Protein AF-A0A6N9DFE7-F1 (afdb_monomer)

Solvent-accessible surface area (backbone atoms only — not comparable to full-atom values): 11773 Å² total; per-residue (Å²): 137,87,77,80,90,60,92,77,81,63,93,81,86,87,88,77,94,73,78,95,75,94,80,83,91,79,89,78,73,94,58,103,68,94,74,94,81,86,89,85,86,81,88,80,77,71,75,51,62,63,55,54,48,50,55,50,50,52,53,49,53,47,53,49,51,50,53,53,42,64,74,66,73,55,61,65,69,62,53,50,52,51,50,51,49,51,50,52,52,55,50,49,52,58,51,54,26,44,98,87,45,92,66,39,68,54,60,51,74,75,76,48,42,63,61,53,49,50,51,50,53,50,49,53,50,50,66,60,44,50,61,54,50,49,53,41,55,52,34,49,70,43,91,51,64,70,56,17,50,53,33,46,51,53,55,52,49,62,71,68,49,59,66,68,57,55,53,50,51,45,69,63,46,52,66,71,75,45,70,94,79,72,81,81,127

Secondary structure (DSSP, 8-state):
----SS-SSS---------SS--------SSS---------------THHHHHHHHHHHHHHHHHHHHHHHTTS-HHHHHHHHHHHHHHHHHHHHH--TTSTT-----TTTTHHHHHHHHHHHHHHHHHHHHHHHHHHHHT-S-HHHHHHHHHHHHHHHHS-HHHHHHHHHHHHHHHS-TT----

pLDDT: mean 79.44, std 12.02, range [46.5, 97.56]

Structure (mmCIF, N/CA/C/O backbone):
data_AF-A0A6N9DFE7-F1
#
_entry.id   AF-A0A6N9DFE7-F1
#
loop_
_atom_site.group_PDB
_atom_site.id
_atom_site.type_symbol
_atom_site.label_atom_id
_atom_site.label_alt_id
_atom_site.label_comp_id
_atom_site.label_asym_id
_atom_site.label_entity_id
_atom_site.label_seq_id
_atom_site.pdbx_PDB_ins_code
_atom_site.Cartn_x
_atom_site.Cartn_y
_atom_site.Cartn_z
_atom_site.occupancy
_atom_site.B_iso_or_equiv
_atom_site.auth_seq_id
_atom_site.auth_comp_id
_atom_site.auth_asym_id
_atom_site.auth_atom_id
_atom_site.pdbx_PDB_model_num
ATOM 1 N N . MET A 1 1 ? 20.144 7.188 -36.155 1.00 58.19 1 MET A N 1
ATOM 2 C CA . MET A 1 1 ? 19.230 7.079 -37.310 1.00 58.19 1 MET A CA 1
ATOM 3 C C . MET A 1 1 ? 19.692 5.882 -38.116 1.00 58.19 1 MET A C 1
ATOM 5 O O . MET A 1 1 ? 20.771 5.953 -38.689 1.00 58.19 1 MET A O 1
ATOM 9 N N . GLN A 1 2 ? 18.969 4.765 -38.050 1.00 67.94 2 GLN A N 1
ATOM 10 C CA . GLN A 1 2 ? 19.187 3.647 -38.971 1.00 67.94 2 GLN A CA 1
ATOM 11 C C . GLN A 1 2 ? 18.226 3.826 -40.146 1.00 67.94 2 GLN A C 1
ATOM 13 O O . GLN A 1 2 ? 17.090 4.250 -39.945 1.00 67.94 2 GLN A O 1
ATOM 18 N N . SER A 1 3 ? 18.719 3.590 -41.358 1.00 67.06 3 SER A N 1
ATOM 19 C CA . SER A 1 3 ? 17.930 3.655 -42.585 1.00 67.06 3 SER A CA 1
ATOM 20 C C . SER A 1 3 ? 17.682 2.236 -43.059 1.00 67.06 3 SER A C 1
ATOM 22 O O . SER A 1 3 ? 18.587 1.409 -42.977 1.00 67.06 3 SER A O 1
ATOM 24 N N . SER A 1 4 ? 16.474 1.971 -43.548 1.00 69.19 4 SER A N 1
ATOM 25 C CA . SER A 1 4 ? 16.225 0.766 -44.331 1.00 69.19 4 SER A CA 1
ATOM 26 C C . SER A 1 4 ? 16.879 0.940 -45.701 1.00 69.19 4 SER A C 1
ATOM 28 O O . SER A 1 4 ? 16.743 2.003 -46.316 1.00 69.19 4 SER A O 1
ATOM 30 N N . ASP A 1 5 ? 17.595 -0.084 -46.158 1.00 66.44 5 ASP A N 1
ATOM 31 C CA . ASP A 1 5 ? 18.179 -0.125 -47.505 1.00 66.44 5 ASP A CA 1
ATOM 32 C C . ASP A 1 5 ? 17.186 -0.689 -48.538 1.00 66.44 5 ASP A C 1
ATOM 34 O O . ASP A 1 5 ? 17.397 -0.561 -49.746 1.00 66.44 5 ASP A O 1
ATOM 38 N N . ASN A 1 6 ? 16.065 -1.257 -48.080 1.00 65.75 6 ASN A N 1
ATOM 39 C CA . ASN A 1 6 ? 14.990 -1.727 -48.940 1.00 65.75 6 ASN A CA 1
ATOM 40 C C . ASN A 1 6 ? 13.902 -0.662 -49.067 1.00 65.75 6 ASN A C 1
ATOM 42 O O . ASN A 1 6 ? 13.335 -0.191 -48.087 1.00 65.75 6 ASN A O 1
ATOM 46 N N . SER A 1 7 ? 13.570 -0.293 -50.305 1.00 65.81 7 SER A N 1
ATOM 47 C CA . SER A 1 7 ? 12.591 0.751 -50.646 1.00 65.81 7 SER A CA 1
ATOM 48 C C . SER A 1 7 ? 11.126 0.344 -50.375 1.00 65.81 7 SER A C 1
ATOM 50 O O . SER A 1 7 ? 10.248 0.604 -51.194 1.00 65.81 7 SER A O 1
ATOM 52 N N . GLY A 1 8 ? 10.852 -0.333 -49.254 1.00 65.00 8 GLY A N 1
ATOM 53 C CA . GLY A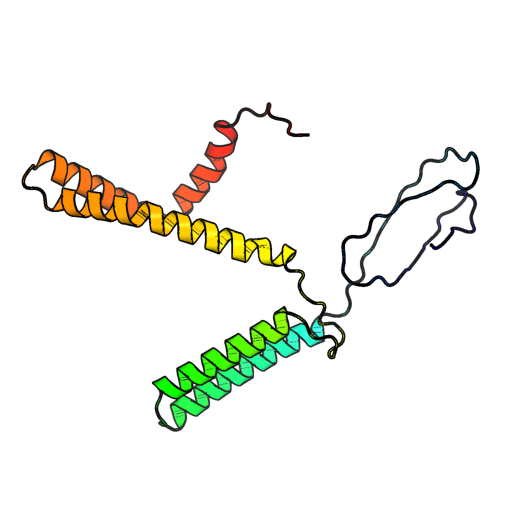 1 8 ? 9.518 -0.780 -48.842 1.00 65.00 8 GLY A CA 1
ATOM 54 C C . GLY A 1 8 ? 8.965 -1.963 -49.643 1.00 65.00 8 GLY A C 1
ATOM 55 O O . GLY A 1 8 ? 7.750 -2.117 -49.726 1.00 65.00 8 GLY A O 1
ATOM 56 N N . THR A 1 9 ? 9.832 -2.766 -50.270 1.00 67.75 9 THR A N 1
ATOM 57 C CA . THR A 1 9 ? 9.455 -3.907 -51.129 1.00 67.75 9 THR A CA 1
ATOM 58 C C . THR A 1 9 ? 9.595 -5.277 -50.460 1.00 67.75 9 THR A C 1
ATOM 60 O O . THR A 1 9 ? 9.100 -6.263 -51.005 1.00 67.75 9 THR A O 1
ATOM 63 N N . SER A 1 10 ? 10.235 -5.363 -49.292 1.00 73.56 10 SER A N 1
ATOM 64 C CA . SER A 1 10 ? 10.277 -6.570 -48.460 1.00 73.56 10 SER A CA 1
ATOM 65 C C . SER A 1 10 ? 10.368 -6.210 -46.980 1.00 73.56 10 SER A C 1
ATOM 67 O O . SER A 1 10 ? 10.695 -5.072 -46.640 1.00 73.56 10 SER A O 1
ATOM 69 N N . ASP A 1 11 ? 10.151 -7.206 -46.123 1.00 77.00 11 ASP A N 1
ATOM 70 C CA . ASP A 1 11 ? 10.372 -7.089 -44.683 1.00 77.00 11 ASP A CA 1
ATOM 71 C C . ASP A 1 11 ? 11.841 -6.742 -44.393 1.00 77.00 11 ASP A C 1
ATOM 73 O O . ASP A 1 11 ? 12.751 -7.282 -45.030 1.00 77.00 11 ASP A O 1
ATOM 77 N N . ASP A 1 12 ? 12.055 -5.838 -43.439 1.00 74.38 12 ASP A N 1
ATOM 78 C CA . ASP A 1 12 ? 13.368 -5.409 -42.958 1.00 74.38 12 ASP A CA 1
ATOM 79 C C . ASP A 1 12 ? 13.348 -5.348 -41.424 1.00 74.38 12 ASP A C 1
ATOM 81 O O . ASP A 1 12 ? 12.316 -5.056 -40.813 1.00 74.38 12 ASP A O 1
ATOM 85 N N . SER A 1 13 ? 14.479 -5.649 -40.790 1.00 76.88 13 SER A N 1
ATOM 86 C CA . SER A 1 13 ? 14.601 -5.720 -39.334 1.00 76.88 13 SER A CA 1
ATOM 87 C C . SER A 1 13 ? 15.755 -4.855 -38.850 1.00 76.88 13 SER A C 1
ATOM 89 O O . SER A 1 13 ? 16.918 -5.122 -39.153 1.00 76.88 13 SER A O 1
ATOM 91 N N . ILE A 1 14 ? 15.429 -3.847 -38.045 1.00 75.50 14 ILE A N 1
ATOM 92 C CA . ILE A 1 14 ? 16.395 -2.927 -37.449 1.00 75.50 14 ILE A CA 1
ATOM 93 C C . ILE A 1 14 ? 16.514 -3.254 -35.957 1.00 75.50 14 ILE A C 1
ATOM 95 O O . ILE A 1 14 ? 15.567 -3.055 -35.198 1.00 75.50 14 ILE A O 1
ATOM 99 N N . THR A 1 15 ? 17.682 -3.740 -35.533 1.00 79.19 15 THR A N 1
ATOM 100 C CA . THR A 1 15 ? 17.975 -4.043 -34.124 1.00 79.19 15 THR A CA 1
ATOM 101 C C . THR A 1 15 ? 18.916 -2.986 -33.561 1.00 79.19 15 THR A C 1
ATOM 103 O O . THR A 1 15 ? 20.077 -2.905 -33.965 1.00 79.19 15 THR A O 1
ATOM 106 N N . THR A 1 16 ? 18.432 -2.189 -32.608 1.00 73.62 16 THR A N 1
ATOM 107 C CA . THR A 1 16 ? 19.235 -1.184 -31.898 1.00 73.62 16 THR A CA 1
ATOM 108 C C . THR A 1 16 ? 19.191 -1.451 -30.397 1.00 73.62 16 THR A C 1
ATOM 110 O O . THR A 1 16 ? 18.116 -1.647 -29.835 1.00 73.62 16 THR A O 1
ATOM 113 N N . THR A 1 17 ? 20.347 -1.420 -29.733 1.00 76.50 17 THR A N 1
ATOM 114 C CA . THR A 1 17 ? 20.412 -1.351 -28.267 1.00 76.50 17 THR A CA 1
ATOM 115 C C . THR A 1 17 ? 20.204 0.096 -27.848 1.00 76.50 17 THR A C 1
ATOM 117 O O . THR A 1 17 ? 20.963 0.976 -28.255 1.00 76.50 17 THR A O 1
ATOM 120 N N . ILE A 1 18 ? 19.156 0.334 -27.071 1.00 74.62 18 ILE A N 1
ATOM 121 C CA . ILE A 1 18 ? 18.807 1.642 -26.521 1.00 74.62 18 ILE A CA 1
ATOM 122 C C . ILE A 1 18 ? 18.914 1.579 -25.001 1.00 74.62 18 ILE A C 1
ATOM 124 O O . ILE A 1 18 ? 18.603 0.550 -24.404 1.00 74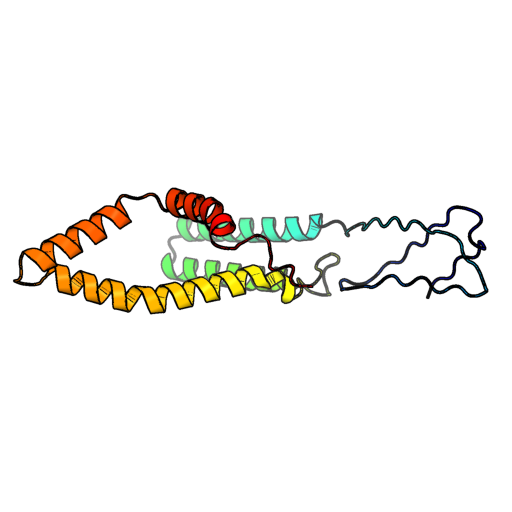.62 18 ILE A O 1
ATOM 128 N N . ASP A 1 19 ? 19.374 2.672 -24.398 1.00 70.81 19 ASP A N 1
ATOM 129 C CA . ASP A 1 19 ? 19.329 2.852 -22.947 1.00 70.81 19 ASP A CA 1
ATOM 130 C C . ASP A 1 19 ? 17.863 2.906 -22.465 1.00 70.81 19 ASP A C 1
ATOM 132 O O . ASP A 1 19 ? 16.963 3.164 -23.269 1.00 70.81 19 ASP A O 1
ATOM 136 N N . PRO A 1 20 ? 17.570 2.666 -21.177 1.00 66.81 20 PRO A N 1
ATOM 137 C CA . PRO A 1 20 ? 16.212 2.777 -20.650 1.00 66.81 20 PRO A CA 1
ATOM 138 C C . PRO A 1 20 ? 15.652 4.202 -20.805 1.00 66.81 20 PRO A C 1
ATOM 140 O O . PRO A 1 20 ? 16.290 5.192 -20.440 1.00 66.81 20 PRO A O 1
ATOM 143 N N . GLY A 1 21 ? 14.427 4.313 -21.327 1.00 65.50 21 GLY A N 1
ATOM 144 C CA . GLY A 1 21 ? 13.765 5.600 -21.545 1.00 65.50 21 GLY A CA 1
ATOM 145 C C . GLY A 1 21 ? 12.534 5.521 -22.446 1.00 65.50 21 GLY A C 1
ATOM 146 O O . GLY A 1 21 ? 12.167 4.461 -22.951 1.00 65.50 21 GLY A O 1
ATOM 147 N N . THR A 1 22 ? 11.883 6.666 -22.657 1.00 76.69 22 THR A N 1
ATOM 148 C CA . THR A 1 22 ? 10.749 6.782 -23.585 1.00 76.69 22 THR A CA 1
ATOM 149 C C . THR A 1 22 ? 11.263 7.112 -24.979 1.00 76.69 22 THR A C 1
ATOM 151 O O . THR A 1 22 ? 11.747 8.220 -25.219 1.00 76.69 22 THR A O 1
ATOM 154 N N . TYR A 1 23 ? 11.122 6.170 -25.910 1.00 78.12 23 TYR A N 1
ATOM 155 C CA . TYR A 1 23 ? 11.536 6.339 -27.300 1.00 78.12 23 TYR A CA 1
ATOM 156 C C . TYR A 1 23 ? 10.321 6.362 -28.220 1.00 78.12 23 TYR A C 1
ATOM 158 O O . TYR A 1 23 ? 9.410 5.548 -28.093 1.00 78.12 23 TYR A O 1
ATOM 166 N N . TYR A 1 24 ? 10.331 7.291 -29.173 1.00 79.19 24 TYR A N 1
ATOM 167 C CA . TYR A 1 24 ? 9.327 7.369 -30.226 1.00 79.19 24 TYR A CA 1
ATOM 168 C C . TYR A 1 24 ? 9.937 6.867 -31.526 1.00 79.19 24 TYR A C 1
ATOM 170 O O . TYR A 1 24 ? 10.983 7.352 -31.961 1.00 79.19 24 TYR A O 1
ATOM 178 N N . ILE A 1 25 ? 9.271 5.902 -32.150 1.00 80.50 25 ILE A N 1
ATOM 179 C CA . ILE A 1 25 ? 9.643 5.418 -33.474 1.00 80.50 25 ILE A CA 1
ATOM 180 C C . ILE A 1 25 ? 8.910 6.290 -34.489 1.00 80.50 25 ILE A C 1
ATOM 182 O O . ILE A 1 25 ? 7.681 6.336 -34.507 1.00 80.50 25 ILE A O 1
ATOM 186 N N . ARG A 1 26 ? 9.671 7.001 -35.322 1.00 77.62 26 ARG A N 1
ATOM 187 C CA . ARG A 1 26 ? 9.150 7.805 -36.428 1.00 77.62 26 ARG A CA 1
ATOM 188 C C . ARG A 1 26 ? 9.687 7.249 -37.738 1.00 77.62 26 ARG A C 1
ATOM 190 O O . ARG A 1 26 ? 10.887 7.019 -37.863 1.00 77.62 26 ARG A O 1
ATOM 197 N N . VAL A 1 27 ? 8.790 7.045 -38.694 1.00 77.50 27 VAL A N 1
ATOM 198 C CA . VAL A 1 27 ? 9.129 6.627 -40.056 1.00 77.50 27 VAL A CA 1
ATOM 199 C C . VAL A 1 27 ? 9.043 7.860 -40.947 1.00 77.50 27 VAL A C 1
ATOM 201 O O . VAL A 1 27 ? 7.975 8.454 -41.070 1.00 77.50 27 VAL A O 1
ATOM 204 N N . ASP A 1 28 ? 10.167 8.259 -41.540 1.00 77.75 28 ASP A N 1
ATOM 205 C CA . ASP A 1 28 ? 10.237 9.364 -42.498 1.00 77.75 28 ASP A CA 1
ATOM 206 C C . ASP A 1 28 ? 10.543 8.801 -43.897 1.00 77.75 28 ASP A C 1
ATOM 208 O O . ASP A 1 28 ? 11.529 8.088 -44.094 1.00 77.75 28 ASP A O 1
ATOM 212 N N . SER A 1 29 ? 9.694 9.105 -44.883 1.00 71.81 29 SER A N 1
ATOM 213 C CA . SER A 1 29 ? 9.885 8.674 -46.273 1.00 71.81 29 SER A CA 1
ATOM 214 C C . SER A 1 29 ? 10.924 9.560 -46.974 1.00 71.81 29 SER A C 1
ATOM 216 O O . SER A 1 29 ? 10.712 10.764 -47.113 1.00 71.81 29 SER A O 1
ATOM 218 N N . GLN A 1 30 ? 12.022 8.979 -47.465 1.00 70.50 30 GLN A N 1
ATOM 219 C CA . GLN A 1 30 ? 13.089 9.725 -48.161 1.00 70.50 30 GLN A CA 1
ATOM 220 C C . GLN A 1 30 ? 12.720 10.137 -49.604 1.00 70.50 30 GLN A C 1
ATOM 222 O O . GLN A 1 30 ? 13.404 10.964 -50.203 1.00 70.50 30 GLN A O 1
ATOM 227 N N . GLN A 1 31 ? 11.642 9.583 -50.173 1.00 67.44 31 GLN A N 1
ATOM 228 C CA . GLN A 1 31 ? 11.063 9.925 -51.484 1.00 67.44 31 GLN A CA 1
ATOM 229 C C . GLN A 1 31 ? 9.537 9.715 -51.432 1.00 67.44 31 GLN A C 1
ATOM 231 O O . GLN A 1 31 ? 9.055 9.113 -50.477 1.00 67.44 31 GLN A O 1
ATOM 236 N N . THR A 1 32 ? 8.779 10.209 -52.422 1.00 66.38 32 THR A N 1
ATOM 237 C CA . THR A 1 32 ? 7.308 10.078 -52.543 1.00 66.38 32 THR A CA 1
ATOM 238 C C . THR A 1 32 ? 6.867 8.605 -52.588 1.00 66.38 32 THR A C 1
ATOM 240 O O . THR A 1 32 ? 6.616 8.053 -53.655 1.00 66.38 32 THR A O 1
ATOM 243 N N . ALA A 1 33 ? 6.814 7.951 -51.431 1.00 62.41 33 ALA A N 1
ATOM 244 C CA . ALA A 1 33 ? 6.433 6.558 -51.254 1.00 62.41 33 ALA A CA 1
ATOM 245 C C . ALA A 1 33 ? 5.201 6.503 -50.345 1.00 62.41 33 ALA A C 1
ATOM 247 O O . ALA A 1 33 ? 5.252 6.985 -49.217 1.00 62.41 33 ALA A O 1
ATOM 248 N N . ASP A 1 34 ? 4.111 5.923 -50.847 1.00 65.00 34 ASP A N 1
ATOM 249 C CA . ASP A 1 34 ? 2.787 5.905 -50.202 1.00 65.00 34 ASP A CA 1
ATOM 250 C C . ASP A 1 34 ? 2.369 4.464 -49.845 1.00 65.00 34 ASP A C 1
ATOM 252 O O . ASP A 1 34 ? 1.289 3.986 -50.189 1.00 65.00 34 ASP A O 1
ATOM 256 N N . ASN A 1 35 ? 3.289 3.720 -49.224 1.00 72.50 35 ASN A N 1
ATOM 257 C CA . ASN A 1 35 ? 3.082 2.317 -48.859 1.00 72.50 35 ASN A CA 1
ATOM 258 C C . ASN A 1 35 ? 2.631 2.203 -47.395 1.00 72.50 35 ASN A C 1
ATOM 260 O O . ASN A 1 35 ? 3.122 2.923 -46.526 1.00 72.50 35 ASN A O 1
ATOM 264 N N . ALA A 1 36 ? 1.724 1.268 -47.105 1.00 71.38 36 ALA A N 1
ATOM 265 C CA . ALA A 1 36 ? 1.324 0.953 -45.736 1.00 71.38 36 ALA A CA 1
ATOM 266 C C . ALA A 1 36 ? 2.405 0.100 -45.048 1.00 71.38 36 ALA A C 1
ATOM 268 O O . ALA A 1 36 ? 2.756 -0.969 -45.547 1.00 71.38 36 ALA A O 1
ATOM 269 N N . TYR A 1 37 ? 2.907 0.552 -43.896 1.00 72.50 37 TYR A N 1
ATOM 270 C CA . TYR A 1 37 ? 3.925 -0.153 -43.110 1.00 72.50 37 TYR A CA 1
ATOM 271 C C . TYR A 1 37 ? 3.323 -0.715 -41.820 1.00 72.50 37 TYR A C 1
ATOM 273 O O . TYR A 1 37 ? 2.562 -0.033 -41.133 1.00 72.50 37 TYR A O 1
ATOM 281 N N . VAL A 1 38 ? 3.699 -1.946 -41.464 1.00 77.00 38 VAL A N 1
ATOM 282 C CA . VAL A 1 38 ? 3.357 -2.568 -40.178 1.00 77.00 38 VAL A CA 1
ATOM 283 C C . VAL A 1 38 ? 4.631 -2.674 -39.349 1.00 77.00 38 VAL A C 1
ATOM 285 O O . VAL A 1 38 ? 5.581 -3.342 -39.746 1.00 77.00 38 VAL A O 1
ATOM 288 N N . LEU A 1 39 ? 4.658 -2.006 -38.195 1.00 79.19 39 LEU A N 1
ATOM 289 C CA . LEU A 1 39 ? 5.795 -2.037 -37.278 1.00 79.19 39 LEU A CA 1
ATOM 290 C C . LEU A 1 39 ? 5.574 -3.128 -36.228 1.00 79.19 39 LEU A C 1
ATOM 292 O O . LEU A 1 39 ? 4.598 -3.084 -35.482 1.00 79.19 39 LEU A O 1
ATOM 296 N N . SER A 1 40 ? 6.494 -4.088 -36.156 1.00 80.19 40 SER A N 1
ATOM 297 C CA . SER A 1 40 ? 6.552 -5.078 -35.075 1.00 80.19 40 SER A CA 1
ATOM 298 C C . SER A 1 40 ? 7.795 -4.812 -34.236 1.00 80.19 40 SER A C 1
ATOM 300 O O . SER A 1 40 ? 8.898 -4.762 -34.776 1.00 80.19 40 SER A O 1
ATOM 302 N N . TYR A 1 41 ? 7.627 -4.626 -32.928 1.00 77.69 41 TYR A N 1
ATOM 303 C CA . TYR A 1 41 ? 8.732 -4.419 -31.994 1.00 77.69 41 TYR A CA 1
ATOM 304 C C . TYR A 1 41 ? 8.782 -5.565 -30.983 1.00 77.69 41 TYR A C 1
ATOM 306 O O . TYR A 1 41 ? 7.749 -6.055 -30.529 1.00 77.69 41 TYR A O 1
ATOM 314 N N . SER A 1 42 ? 9.991 -5.988 -30.627 1.00 75.19 42 SER A N 1
ATOM 315 C CA . SER A 1 42 ? 10.232 -6.938 -29.545 1.00 75.19 42 SER A CA 1
ATOM 316 C C . SER A 1 42 ? 11.329 -6.365 -28.668 1.00 75.19 42 SER A C 1
ATOM 318 O O . SER A 1 42 ? 12.459 -6.190 -29.122 1.00 75.19 42 SER A O 1
ATOM 320 N N . VAL A 1 43 ? 10.992 -6.058 -27.420 1.00 74.12 43 VAL A N 1
ATOM 321 C CA . VAL A 1 43 ? 11.976 -5.645 -26.420 1.00 74.12 43 VAL A CA 1
ATOM 322 C C . VAL A 1 43 ? 12.558 -6.919 -25.821 1.00 74.12 43 VAL A C 1
ATOM 324 O O . VAL A 1 43 ? 11.816 -7.799 -25.391 1.00 74.12 43 VAL A O 1
ATOM 327 N N . THR A 1 44 ? 13.880 -7.060 -25.883 1.00 66.88 44 THR A N 1
ATOM 328 C CA . THR A 1 44 ? 14.592 -8.129 -25.177 1.00 66.88 44 THR A CA 1
ATOM 329 C C . THR A 1 44 ? 15.268 -7.484 -23.985 1.00 66.88 44 THR A C 1
ATOM 331 O O . THR A 1 44 ? 16.307 -6.844 -24.148 1.00 66.88 44 THR A O 1
ATOM 334 N N . ASP A 1 45 ? 14.653 -7.615 -22.814 1.00 68.25 45 ASP A N 1
ATOM 335 C CA . ASP A 1 45 ? 15.226 -7.100 -21.575 1.00 68.25 45 ASP A CA 1
ATOM 336 C C . ASP A 1 45 ? 16.529 -7.859 -21.251 1.00 68.25 45 ASP A C 1
ATOM 338 O O . ASP A 1 45 ? 16.624 -9.073 -21.501 1.00 68.25 45 ASP A O 1
ATOM 342 N N . PRO A 1 46 ? 17.572 -7.179 -20.736 1.00 64.44 46 PRO A N 1
ATOM 343 C CA . PRO A 1 46 ? 18.752 -7.864 -20.229 1.00 64.44 46 PRO A CA 1
ATOM 344 C C . PRO A 1 46 ? 18.351 -8.866 -19.128 1.00 64.44 46 PRO A C 1
ATOM 346 O O . PRO A 1 46 ? 17.345 -8.688 -18.450 1.00 64.44 46 PRO A O 1
ATOM 349 N N . PRO A 1 47 ? 19.112 -9.955 -18.923 1.00 61.44 47 PRO A N 1
ATOM 350 C CA . PRO A 1 47 ? 18.732 -10.979 -17.957 1.00 61.44 47 PRO A CA 1
ATOM 351 C C . PRO A 1 47 ? 18.764 -10.442 -16.513 1.00 61.44 47 PRO A C 1
ATOM 353 O O . PRO A 1 47 ? 19.823 -10.376 -15.887 1.00 61.44 47 PRO A O 1
ATOM 356 N N . ASP A 1 48 ? 17.583 -10.183 -15.944 1.00 70.25 48 ASP A N 1
ATOM 357 C CA . ASP A 1 48 ? 17.339 -9.717 -14.561 1.00 70.25 48 ASP A CA 1
ATOM 358 C C . ASP A 1 48 ? 17.814 -10.681 -13.457 1.00 70.25 48 ASP A C 1
ATOM 360 O O . ASP A 1 48 ? 17.699 -10.410 -12.257 1.00 70.25 48 ASP A O 1
ATOM 364 N N . LEU A 1 49 ? 18.332 -11.853 -13.836 1.00 74.12 49 LEU A N 1
ATOM 365 C CA . LEU A 1 49 ? 18.721 -12.923 -12.920 1.00 74.12 49 LEU A CA 1
ATOM 366 C C . LEU A 1 49 ? 19.722 -12.442 -11.863 1.00 74.12 49 LEU A C 1
ATOM 368 O O . LEU A 1 49 ? 19.617 -12.827 -10.698 1.00 74.12 49 LEU A O 1
ATOM 372 N N . LEU A 1 50 ? 20.677 -11.595 -12.256 1.00 75.12 50 LEU A N 1
ATOM 373 C CA . LEU A 1 50 ? 21.684 -11.051 -11.346 1.00 75.12 50 LEU A CA 1
ATOM 374 C C . LEU A 1 50 ? 21.029 -10.148 -10.291 1.00 75.12 50 LEU A C 1
ATOM 376 O O . LEU A 1 50 ? 21.294 -10.306 -9.101 1.00 75.12 50 LEU A O 1
ATOM 380 N N . VAL A 1 51 ? 20.124 -9.262 -10.708 1.00 73.44 51 VAL A N 1
ATOM 381 C CA . VAL A 1 51 ? 19.400 -8.335 -9.825 1.00 73.44 51 VAL A CA 1
ATOM 382 C C . VAL A 1 51 ? 18.543 -9.111 -8.826 1.00 73.44 51 VAL A C 1
ATOM 384 O O . VAL A 1 51 ? 18.617 -8.874 -7.619 1.00 73.44 51 VAL A O 1
ATOM 387 N N . ASN A 1 52 ? 17.776 -10.092 -9.308 1.00 80.44 52 ASN A N 1
ATOM 388 C CA . ASN A 1 52 ? 16.932 -10.925 -8.455 1.00 80.44 52 ASN A CA 1
ATOM 389 C C . ASN A 1 52 ? 17.773 -11.728 -7.445 1.00 80.44 52 ASN A C 1
ATOM 391 O O . ASN A 1 52 ? 17.443 -11.797 -6.261 1.00 80.44 52 ASN A O 1
ATOM 395 N N . LEU A 1 53 ? 18.925 -12.260 -7.872 1.00 83.56 53 LEU A N 1
ATOM 396 C CA . LEU A 1 53 ? 19.874 -12.911 -6.967 1.00 83.56 53 LEU A CA 1
ATOM 397 C C . LEU A 1 53 ? 20.417 -11.954 -5.902 1.00 83.56 53 LEU A C 1
ATOM 399 O O . LEU A 1 53 ? 20.533 -12.358 -4.747 1.00 83.56 53 LEU A O 1
ATOM 403 N N . LEU A 1 54 ? 20.714 -10.697 -6.240 1.00 82.12 54 LEU A N 1
ATOM 404 C CA . LEU A 1 54 ? 21.167 -9.704 -5.263 1.00 82.12 54 LEU A CA 1
ATOM 405 C C . LEU A 1 54 ? 20.090 -9.390 -4.215 1.00 82.12 54 LEU A C 1
ATOM 407 O O . LEU A 1 54 ? 20.412 -9.333 -3.026 1.00 82.12 54 LEU A O 1
ATOM 411 N N . PHE A 1 55 ? 18.821 -9.264 -4.617 1.00 82.00 55 PHE A N 1
ATOM 412 C CA . PHE A 1 55 ? 17.704 -9.117 -3.676 1.00 82.00 55 PHE A CA 1
ATOM 413 C C . PHE A 1 55 ? 17.568 -10.339 -2.755 1.00 82.00 55 PHE A C 1
ATOM 415 O O . PHE A 1 55 ? 17.433 -10.186 -1.538 1.00 82.00 55 PHE A O 1
ATOM 422 N N . ILE A 1 56 ? 17.673 -11.554 -3.304 1.00 85.94 56 ILE A N 1
ATOM 423 C CA . ILE A 1 56 ? 17.607 -12.803 -2.529 1.00 85.94 56 ILE A CA 1
ATOM 424 C C . ILE A 1 56 ? 18.779 -12.905 -1.543 1.00 85.94 56 ILE A C 1
ATOM 426 O O . ILE A 1 56 ? 18.574 -13.231 -0.372 1.00 85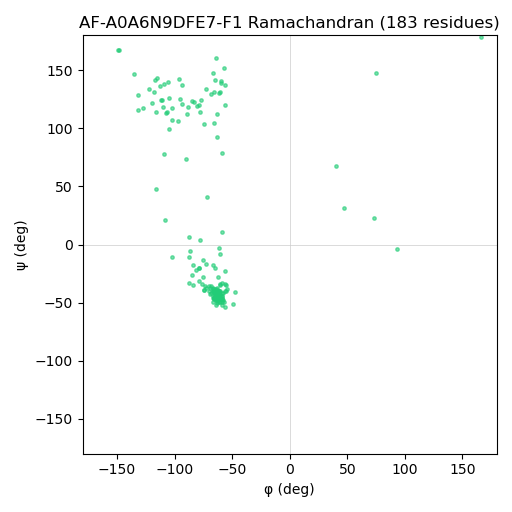.94 56 ILE A O 1
ATOM 430 N N . ILE A 1 57 ? 20.004 -12.599 -1.982 1.00 87.94 57 ILE A N 1
ATOM 431 C CA . ILE A 1 57 ? 21.203 -12.612 -1.132 1.00 87.94 57 ILE A CA 1
ATOM 432 C C . ILE A 1 57 ? 21.069 -11.583 -0.010 1.00 87.94 57 ILE A C 1
ATOM 434 O O . ILE A 1 57 ? 21.387 -11.894 1.137 1.00 87.94 57 ILE A O 1
ATOM 438 N N . ASN A 1 58 ? 20.571 -10.380 -0.308 1.00 87.25 58 ASN A N 1
ATOM 439 C CA . ASN A 1 58 ? 20.354 -9.344 0.696 1.00 87.25 58 ASN A CA 1
ATOM 440 C C . ASN A 1 58 ? 19.332 -9.782 1.758 1.00 87.25 58 ASN A C 1
ATOM 442 O O . ASN A 1 58 ? 19.604 -9.680 2.957 1.00 87.25 58 ASN A O 1
ATOM 446 N N . PHE A 1 59 ? 18.204 -10.350 1.327 1.00 86.81 59 PHE A N 1
ATOM 447 C CA . PHE A 1 59 ? 17.193 -10.901 2.226 1.00 86.81 59 PHE A CA 1
ATOM 448 C C . PHE A 1 59 ? 17.761 -12.022 3.109 1.00 86.81 59 PHE A C 1
ATOM 450 O O . PHE A 1 59 ? 17.584 -12.013 4.330 1.00 86.81 59 PHE A O 1
ATOM 457 N N . LEU A 1 60 ? 18.505 -12.959 2.514 1.00 90.12 60 LEU A N 1
ATOM 458 C CA . LEU A 1 60 ? 19.105 -14.080 3.233 1.00 90.12 60 LEU A CA 1
ATOM 459 C C . LEU A 1 60 ? 20.176 -13.617 4.231 1.00 90.12 60 LEU A C 1
ATOM 461 O O . LEU A 1 60 ? 20.213 -14.105 5.360 1.00 90.12 60 LEU A O 1
ATOM 465 N N . ALA A 1 61 ? 21.009 -12.644 3.857 1.00 86.00 61 ALA A N 1
ATOM 466 C CA . ALA A 1 61 ? 22.026 -12.070 4.735 1.00 86.00 61 ALA A CA 1
ATOM 467 C C . ALA A 1 61 ? 21.405 -11.435 5.988 1.00 86.00 61 ALA A C 1
ATOM 469 O O . ALA A 1 61 ? 21.922 -11.608 7.093 1.00 86.00 61 ALA A O 1
ATOM 470 N N . VAL A 1 62 ? 20.266 -10.755 5.841 1.00 85.00 62 VAL A N 1
ATOM 471 C CA . VAL A 1 62 ? 19.546 -10.145 6.967 1.00 85.00 62 VAL A CA 1
ATOM 472 C C . VAL A 1 62 ? 18.825 -11.191 7.812 1.00 85.00 62 VAL A C 1
ATOM 474 O O . VAL A 1 62 ? 18.889 -11.112 9.039 1.00 85.00 62 VAL A O 1
ATOM 477 N N . ALA A 1 63 ? 18.225 -12.217 7.202 1.00 84.94 63 ALA A N 1
ATOM 478 C CA . ALA A 1 63 ? 17.619 -13.334 7.928 1.00 84.94 63 ALA A CA 1
ATOM 479 C C . ALA A 1 63 ? 18.655 -14.107 8.769 1.00 84.94 63 ALA A C 1
ATOM 481 O O . ALA A 1 63 ? 18.417 -14.398 9.944 1.00 84.94 63 ALA A O 1
ATOM 482 N N . ILE A 1 64 ? 19.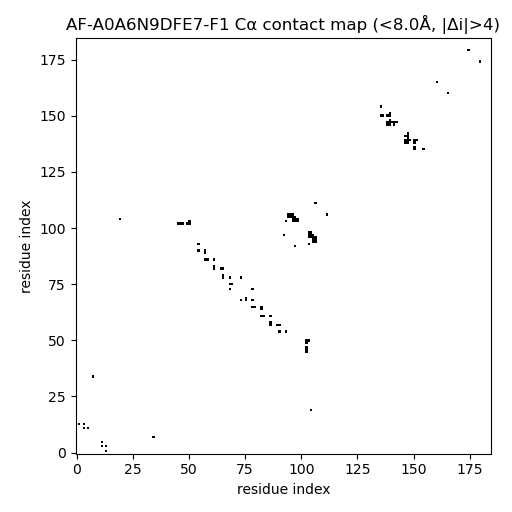837 -14.376 8.203 1.00 85.38 64 ILE A N 1
ATOM 483 C CA . ILE A 1 64 ? 20.962 -15.009 8.907 1.00 85.38 64 ILE A CA 1
ATOM 484 C C . ILE A 1 64 ? 21.511 -14.078 9.994 1.00 85.38 64 ILE A C 1
ATOM 486 O O . ILE A 1 64 ? 21.738 -14.520 11.122 1.00 85.38 64 ILE A O 1
ATOM 490 N N . GLY A 1 65 ? 21.686 -12.788 9.691 1.00 81.94 65 GLY A N 1
ATOM 491 C CA . GLY A 1 65 ? 22.129 -11.780 10.655 1.00 81.94 65 GLY A CA 1
ATOM 492 C C . GLY A 1 65 ? 21.192 -11.676 11.860 1.00 81.94 65 GLY A C 1
ATOM 493 O O . GLY A 1 65 ? 21.654 -11.638 13.000 1.00 81.94 65 GLY A O 1
ATOM 494 N N . TYR A 1 66 ? 19.881 -11.722 11.621 1.00 80.38 66 TYR A N 1
ATOM 495 C CA . TYR A 1 66 ? 18.863 -11.759 12.667 1.00 80.38 66 TYR A CA 1
ATOM 496 C C . TYR A 1 66 ? 18.920 -13.059 13.483 1.00 80.38 66 TYR A C 1
ATOM 498 O O . TYR A 1 66 ? 18.956 -13.009 14.712 1.00 80.38 66 TYR A O 1
ATOM 506 N N . GLY A 1 67 ? 19.007 -14.220 12.824 1.00 80.19 67 GLY A N 1
ATOM 507 C CA . GLY A 1 67 ? 19.123 -15.517 13.500 1.00 80.19 67 GLY A CA 1
ATOM 508 C C . GLY A 1 67 ? 20.357 -15.610 14.407 1.00 80.19 67 GLY A C 1
ATOM 509 O O . GLY A 1 67 ? 20.256 -16.025 15.562 1.00 80.19 67 GLY A O 1
ATOM 510 N N . LEU A 1 68 ? 21.514 -15.141 13.932 1.00 78.81 68 LEU A N 1
ATOM 511 C CA . LEU A 1 68 ? 22.750 -15.077 14.719 1.00 78.81 68 LEU A CA 1
ATOM 512 C C . LEU A 1 68 ? 22.662 -14.070 15.875 1.00 78.81 68 LEU A C 1
ATOM 514 O O . LEU A 1 68 ? 23.168 -14.349 16.966 1.00 78.81 68 LEU A O 1
ATOM 518 N N . ALA A 1 69 ? 22.016 -12.918 15.659 1.00 72.50 69 ALA A N 1
ATOM 519 C CA . ALA A 1 69 ? 21.814 -11.908 16.696 1.00 72.50 69 ALA A CA 1
ATOM 520 C C . ALA A 1 69 ? 20.950 -12.434 17.853 1.00 72.50 69 ALA A C 1
ATOM 522 O O . ALA A 1 69 ? 21.252 -12.147 19.013 1.00 72.50 69 ALA A O 1
ATOM 523 N N . THR A 1 70 ? 19.932 -13.248 17.557 1.00 69.50 70 THR A N 1
ATOM 524 C CA . THR A 1 70 ? 19.065 -13.857 18.576 1.00 69.50 70 THR A CA 1
ATOM 525 C C . THR A 1 70 ? 19.766 -14.995 19.333 1.00 69.50 70 THR A C 1
ATOM 527 O O 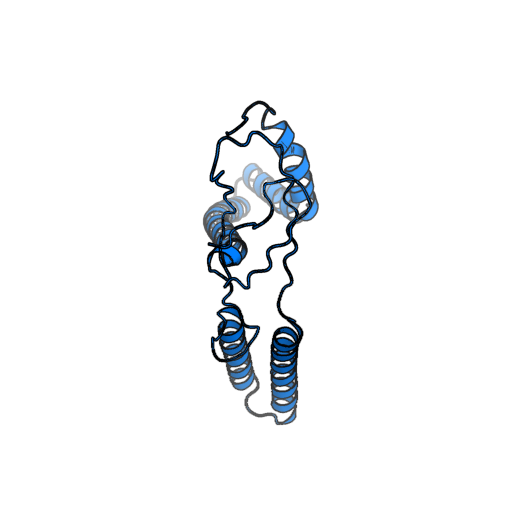. THR A 1 70 ? 19.584 -15.110 20.543 1.00 69.50 70 THR A O 1
ATOM 530 N N . ILE A 1 71 ? 20.626 -15.794 18.682 1.00 70.44 71 ILE A N 1
ATOM 531 C CA . ILE A 1 71 ? 21.368 -16.894 19.340 1.00 70.44 71 ILE A CA 1
ATOM 532 C C . ILE A 1 71 ? 22.455 -16.371 20.297 1.00 70.44 71 ILE A C 1
ATOM 534 O O . ILE A 1 71 ? 22.695 -16.970 21.343 1.00 70.44 71 ILE A O 1
ATOM 538 N N . ARG A 1 72 ? 23.124 -15.254 19.972 1.00 65.94 72 ARG A N 1
ATOM 539 C CA . ARG A 1 72 ? 24.245 -14.720 20.775 1.00 65.94 72 ARG A CA 1
ATOM 540 C C . ARG A 1 72 ? 23.847 -13.773 21.916 1.00 65.94 72 ARG A C 1
ATOM 542 O O . ARG A 1 72 ? 24.740 -13.215 22.543 1.00 65.94 72 ARG A O 1
ATOM 549 N N . ALA A 1 73 ? 22.552 -13.593 22.201 1.00 61.28 73 ALA A N 1
ATOM 550 C CA . ALA A 1 73 ? 22.024 -12.830 23.346 1.00 61.28 73 ALA A CA 1
ATOM 551 C C . ALA A 1 73 ? 22.670 -11.439 23.579 1.00 61.28 73 ALA A C 1
ATOM 553 O O . ALA A 1 73 ? 22.756 -10.953 24.706 1.00 61.28 73 ALA A O 1
ATOM 554 N N . ILE A 1 74 ? 23.116 -10.768 22.513 1.00 54.91 74 ILE A N 1
ATOM 555 C CA . ILE A 1 74 ? 23.635 -9.397 22.566 1.00 54.91 74 ILE A CA 1
ATOM 556 C C . ILE A 1 74 ? 22.494 -8.461 22.163 1.00 54.91 74 ILE A C 1
ATOM 558 O O . ILE A 1 74 ? 22.137 -8.393 20.993 1.00 54.91 74 ILE A O 1
ATOM 562 N N . GLY A 1 75 ? 21.925 -7.745 23.140 1.00 60.03 75 GLY A N 1
ATOM 563 C CA . GLY A 1 75 ? 21.095 -6.544 22.950 1.00 60.03 75 GLY A CA 1
ATOM 564 C C . GLY A 1 75 ? 20.109 -6.586 21.775 1.00 60.03 75 GLY A C 1
ATOM 565 O O . GLY A 1 75 ? 20.258 -5.826 20.816 1.00 60.03 75 GLY A O 1
ATOM 566 N N . THR A 1 76 ? 19.094 -7.446 21.875 1.00 67.56 76 THR A N 1
ATOM 567 C CA . THR A 1 76 ? 18.141 -7.810 20.810 1.00 67.56 76 THR A CA 1
ATOM 568 C C . THR A 1 76 ? 17.541 -6.618 20.054 1.00 67.56 76 THR A C 1
ATOM 570 O O . THR A 1 76 ? 17.439 -6.655 18.830 1.00 67.56 76 THR A O 1
ATOM 573 N N . PHE A 1 77 ? 17.188 -5.529 20.746 1.00 70.19 77 PHE A N 1
ATOM 574 C CA . PHE A 1 77 ? 16.513 -4.387 20.115 1.00 70.19 77 PHE A CA 1
ATOM 575 C C . PHE A 1 77 ? 17.442 -3.525 19.244 1.00 70.19 77 PHE A C 1
ATOM 577 O O . PHE A 1 77 ? 17.058 -3.095 18.157 1.00 70.19 77 PHE A O 1
ATOM 584 N N . ARG A 1 78 ? 18.690 -3.302 19.683 1.00 76.88 78 ARG A N 1
ATOM 585 C CA . ARG A 1 78 ? 19.658 -2.478 18.939 1.00 76.88 78 ARG A CA 1
ATOM 586 C C . ARG A 1 78 ? 20.099 -3.174 17.653 1.00 76.88 78 ARG A C 1
ATOM 588 O O . ARG A 1 78 ? 20.154 -2.537 16.608 1.00 76.88 78 ARG A O 1
ATOM 595 N N . ASN A 1 79 ? 20.369 -4.477 17.719 1.00 75.25 79 ASN A N 1
ATOM 596 C CA . ASN A 1 79 ? 20.790 -5.246 16.548 1.00 75.25 79 ASN A CA 1
ATOM 597 C C . ASN A 1 79 ? 19.652 -5.389 15.528 1.00 75.25 79 ASN A C 1
ATOM 599 O O . ASN A 1 79 ? 19.907 -5.299 14.332 1.00 75.25 79 ASN A O 1
ATOM 603 N N . PHE A 1 80 ? 18.403 -5.525 15.989 1.00 76.75 80 PHE A N 1
ATOM 604 C CA . PHE A 1 80 ? 17.228 -5.516 15.117 1.00 76.75 80 PHE A CA 1
ATOM 605 C C . PHE A 1 80 ? 17.079 -4.194 14.352 1.00 76.75 80 PHE A C 1
ATOM 607 O O . PHE A 1 80 ? 16.907 -4.210 13.135 1.00 76.75 80 PHE A O 1
ATOM 614 N N . LEU A 1 81 ? 17.209 -3.052 15.040 1.00 82.50 81 LEU A N 1
ATOM 615 C CA . LEU A 1 81 ? 17.159 -1.739 14.390 1.00 82.50 81 LEU A CA 1
ATOM 616 C C . LEU A 1 81 ? 18.292 -1.549 13.376 1.00 82.50 81 LEU A C 1
ATOM 618 O O . LEU A 1 81 ? 18.038 -1.070 12.275 1.00 82.50 81 LEU A O 1
ATOM 622 N N . ILE A 1 82 ? 19.520 -1.949 13.721 1.00 84.19 82 ILE A N 1
ATOM 623 C CA . ILE A 1 82 ? 20.673 -1.834 12.816 1.00 84.19 82 ILE A CA 1
ATOM 624 C C . ILE A 1 82 ? 20.474 -2.712 11.574 1.00 84.19 82 ILE A C 1
ATOM 626 O O . ILE A 1 82 ? 20.647 -2.226 10.462 1.00 84.19 82 ILE A O 1
ATOM 630 N N . LEU A 1 83 ? 20.071 -3.975 11.739 1.00 83.50 83 LEU A N 1
ATOM 631 C CA . LEU A 1 83 ? 19.835 -4.895 10.619 1.00 83.50 83 LEU A CA 1
ATOM 632 C C . LEU A 1 83 ? 18.695 -4.416 9.709 1.00 83.50 83 LEU A C 1
ATOM 634 O O . LEU A 1 83 ? 18.838 -4.464 8.492 1.00 83.50 83 LEU A O 1
ATOM 638 N N . SER A 1 84 ? 17.600 -3.910 10.286 1.00 82.25 84 SER A N 1
ATOM 639 C CA . SER A 1 84 ? 16.472 -3.348 9.531 1.00 82.25 84 SER A CA 1
ATOM 640 C C . SER A 1 84 ? 16.872 -2.092 8.746 1.00 82.25 84 SER A C 1
ATOM 642 O O . SER A 1 84 ? 16.548 -1.962 7.567 1.00 82.25 84 SER A O 1
ATOM 644 N N . LEU A 1 85 ? 17.651 -1.196 9.362 1.00 87.06 85 LEU A N 1
ATOM 645 C CA . LEU A 1 85 ? 18.155 0.002 8.692 1.00 87.06 85 LEU A CA 1
ATOM 646 C C . LEU A 1 85 ? 19.119 -0.357 7.552 1.00 87.06 85 LEU A C 1
ATOM 648 O O . LEU A 1 85 ? 18.998 0.186 6.460 1.00 87.06 85 LEU A O 1
ATOM 652 N N . VAL A 1 86 ? 20.045 -1.294 7.778 1.00 87.00 86 VAL A N 1
ATOM 653 C CA . VAL A 1 86 ? 20.977 -1.771 6.743 1.00 87.00 86 VAL A CA 1
ATOM 654 C C . VAL A 1 86 ? 20.217 -2.419 5.587 1.00 87.00 86 VAL A C 1
ATOM 656 O O . VAL A 1 86 ? 20.508 -2.112 4.435 1.00 87.00 86 VAL A O 1
ATOM 659 N N . PHE A 1 87 ? 19.211 -3.252 5.871 1.00 85.56 87 PHE A N 1
ATOM 660 C CA . PHE A 1 87 ? 18.345 -3.836 4.843 1.00 85.56 87 PHE A CA 1
ATOM 661 C C . PHE A 1 87 ? 17.666 -2.758 3.994 1.00 85.56 87 PHE A C 1
ATOM 663 O O . PHE A 1 87 ? 17.730 -2.810 2.767 1.00 85.56 87 PHE A O 1
ATOM 670 N N . PHE A 1 88 ? 17.056 -1.763 4.646 1.00 86.56 88 PHE A N 1
ATOM 671 C CA . PHE A 1 88 ? 16.354 -0.677 3.970 1.00 86.56 88 PHE A CA 1
ATOM 672 C C . PHE A 1 88 ? 17.293 0.147 3.083 1.00 86.56 88 PHE A C 1
ATOM 674 O O . PHE A 1 88 ? 16.972 0.402 1.926 1.00 86.56 88 PHE A O 1
ATOM 681 N N . ILE A 1 89 ? 18.475 0.513 3.589 1.00 86.25 89 ILE A N 1
ATOM 682 C CA . ILE A 1 89 ? 19.464 1.292 2.833 1.00 86.25 89 ILE A CA 1
ATOM 683 C C . ILE A 1 89 ? 20.007 0.495 1.643 1.00 86.25 89 ILE A C 1
ATOM 685 O O . ILE A 1 89 ? 20.057 1.024 0.536 1.00 86.25 89 ILE A O 1
ATOM 689 N N . VAL A 1 90 ? 20.377 -0.776 1.832 1.00 84.94 90 VAL A N 1
ATOM 690 C CA . VAL A 1 90 ? 20.900 -1.603 0.731 1.00 84.94 90 VAL A CA 1
ATOM 691 C C . VAL A 1 90 ? 19.819 -1.873 -0.316 1.00 84.94 90 VAL A C 1
ATOM 693 O O . VAL A 1 90 ? 20.103 -1.784 -1.507 1.00 84.94 90 VAL A O 1
ATOM 696 N N . SER A 1 91 ? 18.577 -2.122 0.106 1.00 80.50 91 SER A N 1
ATOM 697 C CA . SER A 1 91 ? 17.442 -2.285 -0.811 1.00 80.50 91 SER A CA 1
ATOM 698 C C . SER A 1 91 ? 17.156 -1.002 -1.592 1.00 80.50 91 SER A C 1
ATOM 700 O O . SER A 1 91 ? 16.942 -1.063 -2.797 1.00 80.50 91 SER A O 1
ATOM 702 N N . ALA A 1 92 ? 17.205 0.166 -0.943 1.00 79.62 92 ALA A N 1
ATOM 703 C CA . ALA A 1 92 ? 17.029 1.450 -1.616 1.00 79.62 92 ALA A CA 1
ATOM 704 C C . ALA A 1 92 ? 18.127 1.704 -2.662 1.00 79.62 92 ALA A C 1
ATOM 706 O O . ALA A 1 92 ? 17.819 2.135 -3.769 1.00 79.62 92 ALA A O 1
ATOM 707 N N . ILE A 1 93 ? 19.387 1.385 -2.346 1.00 78.44 93 ILE A N 1
ATOM 708 C CA . ILE A 1 93 ? 20.505 1.482 -3.300 1.00 78.44 93 ILE A CA 1
ATOM 709 C C . ILE A 1 93 ? 20.300 0.528 -4.484 1.00 78.44 93 ILE A C 1
ATOM 711 O O . ILE A 1 93 ? 20.550 0.918 -5.620 1.00 78.44 93 ILE A O 1
ATOM 715 N N . LEU A 1 94 ? 19.815 -0.695 -4.238 1.00 77.25 94 LEU A N 1
ATOM 716 C CA . LEU A 1 94 ? 19.522 -1.655 -5.304 1.00 77.25 94 LEU A CA 1
ATOM 717 C C . LEU A 1 94 ? 18.416 -1.152 -6.246 1.00 77.25 94 LEU A C 1
ATOM 719 O O . LEU A 1 94 ? 18.533 -1.313 -7.454 1.00 77.25 94 LEU A O 1
ATOM 723 N N . VAL A 1 95 ? 17.366 -0.530 -5.694 1.00 74.19 95 VAL A N 1
ATOM 724 C CA . VAL A 1 95 ? 16.214 0.001 -6.450 1.00 74.19 95 VAL A CA 1
ATOM 725 C C . VAL A 1 95 ? 16.566 1.260 -7.246 1.00 74.19 95 VAL A C 1
ATOM 727 O O . VAL A 1 95 ? 16.083 1.431 -8.360 1.00 74.19 95 VAL A O 1
ATOM 730 N N . ILE A 1 96 ? 17.414 2.139 -6.702 1.00 73.56 96 ILE A N 1
ATOM 731 C CA . ILE A 1 96 ? 17.890 3.345 -7.405 1.00 73.56 96 ILE A CA 1
ATOM 732 C C . ILE A 1 96 ? 18.775 2.973 -8.611 1.00 73.56 96 ILE A C 1
ATOM 734 O O . ILE A 1 96 ? 18.948 3.786 -9.515 1.00 73.56 96 ILE A O 1
ATOM 738 N N . GLY A 1 97 ? 19.279 1.736 -8.660 1.00 68.25 97 GLY A N 1
ATOM 739 C CA . GLY A 1 97 ? 20.179 1.261 -9.701 1.00 68.25 97 GLY A CA 1
ATOM 740 C C . GLY A 1 97 ? 21.588 1.818 -9.509 1.00 68.25 97 GLY A C 1
ATOM 741 O O . GLY A 1 97 ? 21.804 2.921 -9.003 1.00 68.25 97 GLY A O 1
ATOM 742 N N . THR A 1 98 ? 22.593 1.039 -9.895 1.00 66.00 98 THR A N 1
ATOM 743 C CA . THR A 1 98 ? 23.987 1.487 -9.862 1.00 66.00 98 THR A CA 1
ATOM 744 C C . THR A 1 98 ? 24.636 1.152 -11.189 1.00 66.00 98 THR A C 1
ATOM 746 O O . THR A 1 98 ? 24.643 -0.013 -11.575 1.00 66.00 98 THR A O 1
ATOM 749 N N . SER A 1 99 ? 25.276 2.133 -11.828 1.00 61.59 99 SER A N 1
ATOM 750 C CA . SER A 1 99 ? 25.968 1.966 -13.119 1.00 61.59 99 SER A CA 1
ATOM 751 C C . SER A 1 99 ? 27.119 0.947 -13.093 1.00 61.59 99 SER A C 1
ATOM 753 O O . SER A 1 99 ? 27.694 0.634 -14.128 1.00 61.59 99 SER A O 1
ATOM 755 N N . TYR A 1 100 ? 27.489 0.451 -11.909 1.00 63.31 100 TYR A N 1
ATOM 756 C CA . TYR A 1 100 ? 28.570 -0.511 -11.702 1.00 63.31 100 TYR A CA 1
ATOM 757 C C . TYR A 1 100 ? 28.147 -1.970 -11.908 1.00 63.31 100 TYR A C 1
ATOM 759 O O . TYR A 1 100 ? 29.017 -2.825 -12.064 1.00 63.31 100 TYR A O 1
ATOM 767 N N . ILE A 1 101 ? 26.843 -2.271 -11.885 1.00 65.25 101 ILE A N 1
ATOM 768 C CA . ILE A 1 101 ? 26.335 -3.639 -12.008 1.00 65.25 101 ILE A CA 1
ATOM 769 C C . ILE A 1 101 ? 25.501 -3.736 -13.296 1.00 65.25 101 ILE A C 1
ATOM 771 O O . ILE A 1 101 ? 24.457 -3.090 -13.380 1.00 65.25 101 ILE A O 1
ATOM 775 N N . PRO A 1 102 ? 25.934 -4.524 -14.299 1.00 60.38 102 PRO A N 1
ATOM 776 C CA . PRO A 1 102 ? 25.164 -4.707 -15.524 1.00 60.38 102 PRO A CA 1
ATOM 777 C C . PRO A 1 102 ? 23.796 -5.333 -15.210 1.00 60.38 102 PRO A C 1
ATOM 779 O O . PRO A 1 102 ? 23.731 -6.332 -14.492 1.00 60.38 102 PRO A O 1
ATOM 782 N N . GLY A 1 103 ? 22.721 -4.735 -15.734 1.00 64.44 103 GLY A N 1
ATOM 783 C CA . GLY A 1 103 ? 21.330 -5.136 -15.479 1.00 64.44 103 GLY A CA 1
ATOM 784 C C . GLY A 1 103 ? 20.640 -4.402 -14.321 1.00 64.44 103 GLY A C 1
ATOM 785 O O . GLY A 1 103 ? 19.457 -4.620 -14.104 1.00 64.44 103 GLY A O 1
ATOM 786 N N . LEU A 1 104 ? 21.337 -3.528 -13.578 1.00 62.81 104 LEU A N 1
ATOM 787 C CA . LEU A 1 104 ? 20.697 -2.598 -12.636 1.00 62.81 104 LEU A CA 1
ATOM 788 C C . LEU A 1 104 ? 20.349 -1.289 -13.352 1.00 62.81 104 LEU A C 1
ATOM 790 O O . LEU A 1 104 ? 20.999 -0.260 -13.137 1.00 62.81 104 LEU A O 1
ATOM 794 N N . ASP A 1 105 ? 19.319 -1.330 -14.191 1.00 65.56 105 ASP A N 1
ATOM 795 C CA . ASP A 1 105 ? 18.767 -0.105 -14.755 1.00 65.56 105 ASP A CA 1
ATOM 796 C C . ASP A 1 105 ? 18.083 0.705 -13.639 1.00 65.56 105 ASP A C 1
ATOM 798 O O . ASP A 1 105 ? 17.306 0.145 -12.855 1.00 65.56 105 ASP A O 1
ATOM 802 N N . PRO A 1 106 ? 18.390 2.010 -13.501 1.00 62.94 106 PRO A N 1
ATOM 803 C CA . PRO A 1 106 ? 17.716 2.864 -12.536 1.00 62.94 106 PRO A CA 1
ATOM 804 C C . PRO A 1 106 ? 16.210 2.826 -12.775 1.00 62.94 106 PRO A C 1
ATOM 806 O O . PRO A 1 106 ? 15.744 3.220 -13.845 1.00 62.94 106 PRO A O 1
ATOM 809 N N . VAL A 1 107 ? 15.441 2.389 -11.773 1.00 65.56 107 VAL A N 1
ATOM 810 C CA . VAL A 1 107 ? 13.982 2.488 -11.835 1.00 65.56 107 VAL A CA 1
ATOM 811 C C . VAL A 1 107 ? 13.647 3.972 -11.894 1.00 65.56 107 VAL A C 1
ATOM 813 O O . VAL A 1 107 ? 13.905 4.725 -10.946 1.00 65.56 107 VAL A O 1
ATOM 816 N N . ALA A 1 108 ? 13.122 4.412 -13.034 1.00 63.91 108 ALA A N 1
ATOM 817 C CA . ALA A 1 108 ? 12.819 5.811 -13.242 1.00 63.91 108 ALA A CA 1
ATOM 818 C C . ALA A 1 108 ? 11.802 6.259 -12.181 1.00 63.91 108 ALA A C 1
ATOM 820 O O . ALA A 1 108 ? 10.876 5.532 -11.826 1.00 63.91 108 ALA A O 1
ATOM 821 N N . THR A 1 109 ? 11.945 7.478 -11.649 1.00 63.81 109 THR A N 1
ATOM 822 C CA . THR A 1 109 ? 11.054 7.988 -10.586 1.00 63.81 109 THR A CA 1
ATOM 823 C C . THR A 1 109 ? 9.572 7.963 -10.993 1.00 63.81 109 THR A C 1
ATOM 825 O O . THR A 1 109 ? 8.700 7.889 -10.130 1.00 63.81 109 THR A O 1
ATOM 828 N N . GLN A 1 110 ? 9.284 7.963 -12.299 1.00 63.22 110 GLN A N 1
ATOM 829 C CA . GLN A 1 110 ? 7.943 7.769 -12.858 1.00 63.22 110 GLN A CA 1
ATOM 830 C C . GLN A 1 110 ? 7.318 6.408 -12.491 1.00 63.22 110 GLN A C 1
ATOM 832 O O . GLN A 1 110 ? 6.125 6.351 -12.195 1.00 63.22 110 GLN A O 1
ATOM 837 N N . ASP A 1 111 ? 8.115 5.342 -12.389 1.00 68.12 111 ASP A N 1
ATOM 838 C CA . ASP A 1 111 ? 7.645 3.989 -12.060 1.00 68.12 111 ASP A CA 1
ATOM 839 C C . ASP A 1 111 ? 7.385 3.829 -10.549 1.00 68.12 111 ASP A C 1
ATOM 841 O O . ASP A 1 111 ? 6.571 3.013 -10.114 1.00 68.12 111 ASP A O 1
ATOM 845 N N . LEU A 1 112 ? 7.983 4.703 -9.726 1.00 70.50 112 LEU A N 1
ATOM 846 C CA . LEU A 1 112 ? 7.650 4.877 -8.304 1.00 70.50 112 LEU A CA 1
ATOM 847 C C . LEU A 1 112 ? 6.363 5.692 -8.081 1.00 70.50 112 LEU A C 1
ATOM 849 O O . LEU A 1 112 ? 5.984 5.969 -6.932 1.00 70.50 112 LEU A O 1
ATOM 853 N N . GLY A 1 113 ? 5.661 6.065 -9.155 1.00 77.12 113 GLY A N 1
ATOM 854 C CA . GLY A 1 113 ? 4.404 6.803 -9.092 1.00 77.12 113 GLY A CA 1
ATOM 855 C C . GLY A 1 113 ? 3.362 6.113 -8.209 1.00 77.12 113 GLY A C 1
ATOM 856 O O . GLY A 1 113 ? 2.696 6.779 -7.421 1.00 77.12 113 GLY A O 1
ATOM 857 N N . GLY A 1 114 ? 3.282 4.777 -8.242 1.00 85.69 114 GLY A N 1
ATOM 858 C CA . GLY A 1 114 ? 2.332 4.010 -7.429 1.00 85.69 114 GLY A CA 1
ATOM 859 C C . GLY A 1 114 ? 2.569 4.126 -5.918 1.00 85.69 114 GLY A C 1
ATOM 860 O O . GLY A 1 114 ? 1.617 4.285 -5.153 1.00 85.69 114 GLY A O 1
ATOM 861 N N . LEU A 1 115 ? 3.831 4.104 -5.475 1.00 86.12 115 LEU A N 1
ATOM 862 C CA . LEU A 1 115 ? 4.180 4.283 -4.060 1.00 86.12 115 LEU A CA 1
ATOM 863 C C . LEU A 1 115 ? 3.831 5.700 -3.595 1.00 86.12 115 LEU A C 1
ATOM 865 O O . LEU A 1 115 ? 3.211 5.870 -2.546 1.00 86.12 115 LEU A O 1
ATOM 869 N N . THR A 1 116 ? 4.191 6.703 -4.398 1.00 88.19 116 THR A N 1
ATOM 870 C CA . THR A 1 116 ? 3.907 8.115 -4.108 1.00 88.19 116 THR A CA 1
ATOM 871 C C . THR A 1 116 ? 2.403 8.376 -4.061 1.00 88.19 116 THR A C 1
ATOM 873 O O . THR A 1 116 ? 1.919 9.015 -3.128 1.00 88.19 116 THR A O 1
ATOM 876 N N . LEU A 1 117 ? 1.647 7.826 -5.016 1.00 90.06 117 LEU A N 1
ATOM 877 C CA . LEU A 1 117 ? 0.193 7.952 -5.080 1.00 90.06 117 LEU A CA 1
ATOM 878 C C . LEU A 1 117 ? -0.476 7.295 -3.870 1.00 90.06 117 LEU A C 1
ATOM 880 O O . LEU A 1 117 ? -1.308 7.922 -3.219 1.00 90.06 117 LEU A O 1
ATOM 884 N N . ASN A 1 118 ? -0.078 6.071 -3.516 1.00 91.62 118 ASN A N 1
ATOM 885 C CA . ASN A 1 118 ? -0.607 5.389 -2.336 1.00 91.62 118 ASN A CA 1
ATOM 886 C C . ASN A 1 118 ? -0.284 6.145 -1.045 1.00 91.62 118 ASN A C 1
ATOM 888 O O . ASN A 1 118 ? -1.158 6.292 -0.194 1.00 91.62 118 ASN A O 1
ATOM 892 N N . LEU A 1 119 ? 0.946 6.649 -0.900 1.00 92.38 119 LEU A N 1
ATOM 893 C CA . LEU A 1 119 ? 1.350 7.423 0.271 1.00 92.38 119 LEU A CA 1
ATOM 894 C 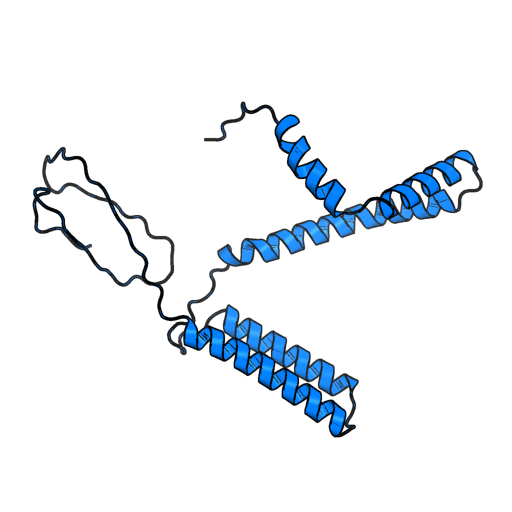C . LEU A 1 119 ? 0.547 8.723 0.380 1.00 92.38 119 LEU A C 1
ATOM 896 O O . LEU A 1 119 ? 0.088 9.071 1.466 1.00 92.38 119 LEU A O 1
ATOM 900 N N . LEU A 1 120 ? 0.333 9.410 -0.743 1.00 94.50 120 LEU A N 1
ATOM 901 C CA . LEU A 1 120 ? -0.472 10.623 -0.812 1.00 94.50 120 LEU A CA 1
ATOM 902 C C . LEU A 1 120 ? -1.936 10.350 -0.438 1.00 94.50 120 LEU A C 1
ATOM 904 O O . LEU A 1 120 ? -2.481 11.032 0.430 1.00 94.50 120 LEU A O 1
ATOM 908 N N . LEU A 1 121 ? -2.560 9.331 -1.041 1.00 94.62 121 LEU A N 1
ATOM 909 C CA . LEU A 1 121 ? -3.940 8.936 -0.739 1.00 94.62 121 LEU A CA 1
ATOM 910 C C . LEU A 1 121 ? -4.095 8.522 0.727 1.00 94.62 121 LEU A C 1
ATOM 912 O O . LEU A 1 121 ? -5.052 8.932 1.384 1.00 94.62 121 LEU A O 1
ATOM 916 N N . ALA A 1 122 ? -3.145 7.750 1.257 1.00 95.56 122 ALA A N 1
ATOM 917 C CA . ALA A 1 122 ? -3.137 7.355 2.658 1.00 95.56 122 ALA A CA 1
ATOM 918 C C . ALA A 1 122 ? -3.000 8.571 3.584 1.00 95.56 122 ALA A C 1
ATOM 920 O O . ALA A 1 122 ? -3.763 8.694 4.540 1.00 95.56 122 ALA A O 1
ATOM 921 N N . ALA A 1 123 ? -2.080 9.496 3.293 1.00 96.75 123 ALA A N 1
ATOM 922 C CA . ALA A 1 123 ? -1.867 10.695 4.098 1.00 96.75 123 ALA A CA 1
ATOM 923 C C . ALA A 1 123 ? -3.121 11.579 4.146 1.00 96.75 123 ALA A C 1
ATOM 925 O O . ALA A 1 123 ? -3.578 11.940 5.232 1.00 96.75 123 ALA A O 1
ATOM 926 N N . ILE A 1 124 ? -3.721 11.868 2.988 1.00 97.31 124 ILE A N 1
ATOM 927 C CA . ILE A 1 124 ? -4.967 12.641 2.901 1.00 97.31 124 ILE A CA 1
ATOM 928 C C . ILE A 1 124 ? -6.093 11.904 3.640 1.00 97.31 124 ILE A C 1
ATOM 930 O O . ILE A 1 124 ? -6.789 12.502 4.460 1.00 97.31 124 ILE A O 1
ATOM 934 N N . GLY A 1 125 ? -6.234 10.593 3.423 1.00 95.62 125 GLY A N 1
ATOM 935 C CA . GLY A 1 125 ? -7.239 9.767 4.091 1.00 95.62 125 GLY A CA 1
ATOM 936 C C . GLY A 1 125 ? -7.109 9.775 5.616 1.00 95.62 125 GLY A C 1
ATOM 937 O O . GLY A 1 125 ? -8.110 9.905 6.319 1.00 95.62 125 GLY A O 1
ATOM 938 N N . ILE A 1 126 ? -5.891 9.703 6.153 1.00 95.94 126 ILE A N 1
ATOM 939 C CA . ILE A 1 126 ? -5.630 9.774 7.598 1.00 95.94 126 ILE A CA 1
ATOM 940 C C . ILE A 1 126 ? -5.973 11.169 8.137 1.00 95.94 126 ILE A C 1
ATOM 942 O O . ILE A 1 126 ? -6.724 11.281 9.106 1.00 95.94 126 ILE A O 1
ATOM 946 N N . VAL A 1 127 ? -5.488 12.235 7.493 1.00 97.56 127 VAL A N 1
ATOM 947 C CA . VAL A 1 127 ? -5.732 13.620 7.933 1.00 97.56 127 VAL A CA 1
ATOM 948 C C . VAL A 1 127 ? -7.223 13.958 7.924 1.00 97.56 127 VAL A C 1
ATOM 950 O O . VAL A 1 127 ? -7.704 14.589 8.861 1.00 97.56 127 VAL A O 1
ATOM 953 N N . CYS A 1 128 ? -7.974 13.505 6.918 1.00 95.69 128 CYS A N 1
ATOM 954 C CA . CYS A 1 128 ? -9.419 13.716 6.845 1.00 95.69 128 CYS A CA 1
ATOM 955 C C . CYS A 1 128 ? -10.213 12.794 7.788 1.00 95.69 128 CYS A C 1
ATOM 957 O O . CYS A 1 128 ? -11.239 13.212 8.325 1.00 95.69 128 CYS A O 1
ATOM 959 N N . SER A 1 129 ? -9.764 11.556 8.025 1.00 95.50 129 SER A N 1
ATOM 960 C CA . SER A 1 129 ? -10.492 10.591 8.869 1.00 95.50 129 SER A CA 1
ATOM 961 C C . SER A 1 129 ? -10.319 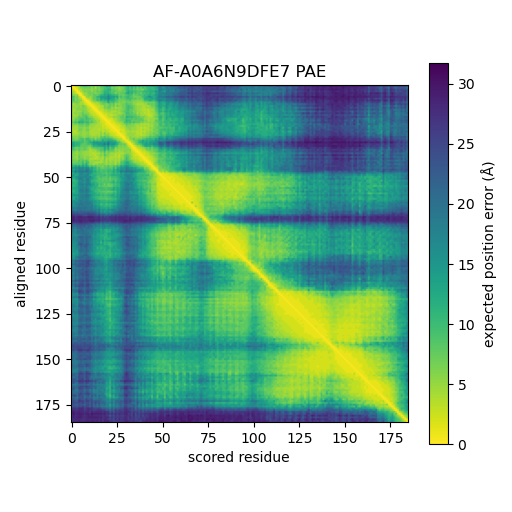10.829 10.368 1.00 95.50 129 SER A C 1
ATOM 963 O O . SER A 1 129 ? -11.261 10.587 11.121 1.00 95.50 129 SER A O 1
ATOM 965 N N . ILE A 1 130 ? -9.172 11.345 10.819 1.00 97.19 130 ILE A N 1
ATOM 966 C CA . ILE A 1 130 ? -8.929 11.667 12.233 1.00 97.19 130 ILE A CA 1
ATOM 967 C C . ILE A 1 130 ? -9.982 12.630 12.819 1.00 97.19 130 ILE A C 1
ATOM 969 O O . ILE A 1 130 ? -10.583 12.270 13.833 1.00 97.19 130 ILE A O 1
ATOM 973 N N . PRO A 1 131 ? -10.269 13.816 12.241 1.00 95.69 131 PRO A N 1
ATOM 974 C CA . PRO A 1 131 ? -11.244 14.742 12.817 1.00 95.69 131 PRO A CA 1
ATOM 975 C C . PRO A 1 131 ? -12.656 14.148 12.835 1.00 95.69 131 PRO A C 1
ATOM 977 O O . PRO A 1 131 ? -13.370 14.300 13.826 1.00 95.69 131 PRO A O 1
ATOM 980 N N . ILE A 1 132 ? -13.039 13.408 11.789 1.00 95.62 132 ILE A N 1
ATOM 981 C CA . ILE A 1 132 ? -14.329 12.707 11.717 1.00 95.62 132 ILE A CA 1
ATOM 982 C C . ILE A 1 132 ? -14.410 11.627 12.806 1.00 95.62 132 ILE A C 1
ATOM 984 O O . ILE A 1 132 ? -15.402 11.539 13.530 1.00 95.62 132 ILE A O 1
ATOM 988 N N . GLY A 1 133 ? -13.347 10.839 12.976 1.00 94.75 133 GLY A N 1
ATOM 989 C CA . GLY A 1 133 ? -13.246 9.817 14.014 1.00 94.75 133 GLY A CA 1
ATOM 990 C C . GLY A 1 133 ? -13.331 10.404 15.423 1.00 94.75 133 GLY A C 1
ATOM 991 O O . GLY A 1 133 ? -14.053 9.870 16.265 1.00 94.75 133 GLY A O 1
ATOM 992 N N . ILE A 1 134 ? -12.663 11.536 15.671 1.00 95.50 134 ILE A N 1
ATOM 993 C CA . ILE A 1 134 ? -12.738 12.265 16.945 1.00 95.50 134 ILE A CA 1
ATOM 994 C C . ILE A 1 134 ? -14.164 12.770 17.189 1.00 95.50 134 ILE A C 1
ATOM 996 O O . ILE A 1 134 ? -14.705 12.551 18.274 1.00 95.50 134 ILE A O 1
ATOM 1000 N N . ALA A 1 135 ? -14.805 13.388 16.193 1.00 94.75 135 ALA A N 1
ATOM 1001 C CA . ALA A 1 135 ? -16.174 13.885 16.314 1.00 94.75 135 ALA A CA 1
ATOM 1002 C C . ALA A 1 135 ? -17.166 12.760 16.667 1.00 94.75 135 ALA A C 1
ATOM 1004 O O . ALA A 1 135 ? -17.961 12.896 17.599 1.00 94.75 135 ALA A O 1
ATOM 1005 N N . LEU A 1 136 ? -17.072 11.610 15.992 1.00 94.19 136 LEU A N 1
ATOM 1006 C CA . LEU A 1 136 ? -17.904 10.435 16.275 1.00 94.19 136 LEU A CA 1
ATOM 1007 C C . LEU A 1 136 ? -17.604 9.819 17.652 1.00 94.19 136 LEU A C 1
ATOM 1009 O O . LEU A 1 136 ? -18.521 9.398 18.364 1.00 94.19 136 LEU A O 1
ATOM 1013 N N . ALA A 1 137 ? -16.335 9.798 18.066 1.00 92.88 137 ALA A N 1
ATOM 1014 C CA . ALA A 1 137 ? -15.931 9.309 19.382 1.00 92.88 137 ALA A CA 1
ATOM 1015 C C . ALA A 1 137 ? -16.470 10.190 20.523 1.00 92.88 137 ALA A C 1
ATOM 1017 O O . ALA A 1 137 ? -16.895 9.662 21.556 1.00 92.88 137 ALA A O 1
ATOM 1018 N N . LEU A 1 138 ? -16.492 11.513 20.330 1.00 93.62 138 LEU A N 1
ATOM 1019 C CA . LEU A 1 138 ? -17.112 12.466 21.252 1.00 93.62 138 LEU A CA 1
ATOM 1020 C C . LEU A 1 138 ? -18.639 12.312 21.268 1.00 93.62 138 LEU A C 1
ATOM 1022 O O . LEU A 1 138 ? -19.233 12.267 22.344 1.00 93.62 138 LEU A O 1
ATOM 1026 N N . GLY A 1 139 ? -19.271 12.122 20.105 1.00 91.62 139 GLY A N 1
ATOM 1027 C CA . GLY A 1 139 ? -20.708 11.841 19.998 1.00 91.62 139 GLY A CA 1
ATOM 1028 C C . GLY A 1 139 ? -21.140 10.603 20.795 1.00 91.62 139 GLY A C 1
ATOM 1029 O O . GLY A 1 139 ? -22.135 10.647 21.519 1.00 91.62 139 GLY A O 1
ATOM 1030 N N . ARG A 1 140 ? -20.329 9.534 20.793 1.00 91.31 140 ARG A N 1
ATOM 1031 C CA . ARG A 1 140 ? -20.551 8.324 21.615 1.00 91.31 140 ARG A CA 1
ATOM 1032 C C . ARG A 1 140 ? -20.519 8.587 23.132 1.00 91.31 140 ARG A C 1
ATOM 1034 O O . ARG A 1 140 ? -21.136 7.844 23.896 1.00 91.31 140 ARG A O 1
ATOM 1041 N N . ARG A 1 141 ? -19.790 9.612 23.587 1.00 91.88 141 ARG A N 1
ATOM 1042 C CA . ARG A 1 141 ? -19.704 10.025 25.003 1.00 91.88 141 ARG A CA 1
ATOM 1043 C C . ARG A 1 141 ? -20.815 11.004 25.411 1.00 91.88 141 ARG A C 1
ATOM 1045 O O . ARG A 1 141 ? -20.902 11.333 26.590 1.00 91.88 141 ARG A O 1
ATOM 1052 N N . SER A 1 142 ? -21.641 11.470 24.474 1.00 91.00 142 SER A N 1
ATOM 1053 C CA . SER A 1 142 ? -22.678 12.468 24.742 1.00 91.00 142 SER A CA 1
ATOM 1054 C C . SER A 1 142 ? -23.784 11.940 25.664 1.00 91.00 142 SER A C 1
ATOM 1056 O O . SER A 1 142 ? -24.146 10.762 25.628 1.00 91.00 142 SER A O 1
ATOM 1058 N N . HIS A 1 143 ? -24.350 12.843 26.471 1.00 86.88 143 HIS A N 1
ATOM 1059 C CA . HIS A 1 143 ? -25.514 12.580 27.322 1.00 86.88 143 HIS A CA 1
ATOM 1060 C C . HIS A 1 143 ? -26.828 12.458 26.530 1.00 86.88 143 HIS A C 1
ATOM 1062 O O . HIS A 1 143 ? -27.801 11.925 27.058 1.00 86.88 143 HIS A O 1
ATOM 1068 N N . LEU A 1 144 ? -26.869 12.923 25.274 1.00 92.88 144 LEU A N 1
ATOM 1069 C CA . LEU A 1 144 ? -28.050 12.811 24.417 1.00 92.88 144 LEU A CA 1
ATOM 1070 C C . LEU A 1 144 ? -28.166 11.381 23.854 1.00 92.88 144 LEU A C 1
ATOM 1072 O O . LEU A 1 144 ? -27.324 10.985 23.041 1.00 92.88 144 LEU A O 1
ATOM 1076 N N . PRO A 1 145 ? -29.207 10.605 24.221 1.00 87.50 145 PRO A N 1
ATOM 1077 C CA . PRO A 1 145 ? -29.301 9.193 23.855 1.00 87.50 145 PRO A CA 1
ATOM 1078 C C . PRO A 1 145 ? -29.398 8.989 22.339 1.00 87.50 145 PRO A C 1
ATOM 1080 O O . PRO A 1 145 ? -28.741 8.100 21.809 1.00 87.50 145 PRO A O 1
ATOM 1083 N N . VAL A 1 146 ? -30.138 9.844 21.623 1.00 93.62 146 VAL A N 1
ATOM 1084 C CA . VAL A 1 146 ? -30.304 9.748 20.159 1.00 93.62 146 VAL A CA 1
ATOM 1085 C C . VAL A 1 146 ? -28.962 9.877 19.433 1.00 93.62 146 VAL A C 1
ATOM 1087 O O . VAL A 1 146 ? -28.617 9.030 18.611 1.00 93.62 146 VAL A O 1
ATOM 1090 N N . LEU A 1 147 ? -28.172 10.898 19.779 1.00 92.31 147 LEU A N 1
ATOM 1091 C CA . LEU A 1 147 ? -26.863 11.136 19.169 1.00 92.31 147 LEU A CA 1
ATOM 1092 C C . LEU A 1 147 ? -25.881 10.006 19.500 1.00 92.31 147 LEU A C 1
ATOM 1094 O O . LEU A 1 147 ? -25.173 9.515 18.624 1.00 92.31 147 LEU A O 1
ATOM 1098 N N . LYS A 1 148 ? -25.883 9.550 20.757 1.00 93.62 148 LYS A N 1
ATOM 1099 C CA . LYS A 1 148 ? -25.050 8.435 21.208 1.00 93.62 148 LYS A CA 1
ATOM 1100 C C . LYS A 1 148 ? -25.340 7.159 20.417 1.00 93.62 148 LYS A C 1
ATOM 1102 O O . LYS A 1 148 ? -24.399 6.533 19.934 1.00 93.62 148 LYS A O 1
ATOM 1107 N N . TYR A 1 149 ? -26.610 6.779 20.266 1.00 95.31 149 TYR A N 1
ATOM 1108 C CA . TYR A 1 149 ? -26.981 5.577 19.517 1.00 95.31 149 TYR A CA 1
ATOM 1109 C C . TYR A 1 149 ? -26.654 5.702 18.027 1.00 95.31 149 TYR A C 1
ATOM 1111 O O . TYR A 1 149 ? -26.110 4.756 17.466 1.00 95.31 149 TYR A O 1
ATOM 1119 N N . ALA A 1 150 ? -26.885 6.864 17.407 1.00 94.62 150 ALA A N 1
ATOM 1120 C CA . ALA A 1 150 ? -26.520 7.095 16.008 1.00 94.62 150 ALA A 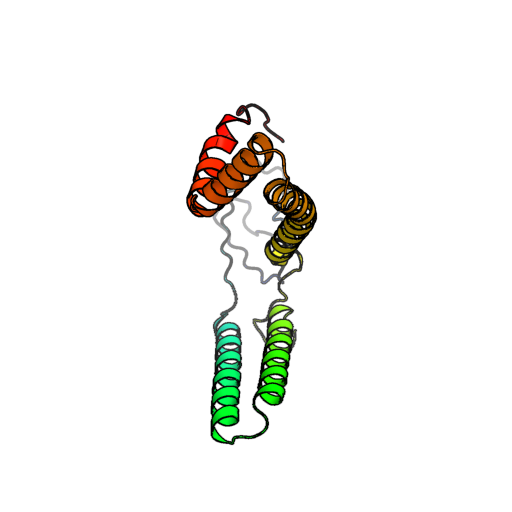CA 1
ATOM 1121 C C . ALA A 1 150 ? -25.008 6.916 15.766 1.00 94.62 150 ALA A C 1
ATOM 1123 O O . ALA A 1 150 ? -24.609 6.192 14.853 1.00 94.62 150 ALA A O 1
ATOM 1124 N N . CYS A 1 151 ? -24.158 7.500 16.621 1.00 94.75 151 CYS A N 1
ATOM 1125 C CA . CYS A 1 151 ? -22.704 7.333 16.529 1.00 94.75 151 CYS A CA 1
ATOM 1126 C C . CYS A 1 151 ? -22.263 5.881 16.764 1.00 94.75 151 CYS A C 1
ATOM 1128 O O . CYS A 1 151 ? -21.386 5.392 16.057 1.00 94.75 151 CYS A O 1
ATOM 1130 N N . VAL A 1 152 ? -22.858 5.185 17.741 1.00 94.56 152 VAL A N 1
ATOM 1131 C CA . VAL A 1 152 ? -22.535 3.775 18.021 1.00 94.56 152 VAL A CA 1
ATOM 1132 C C . VAL A 1 152 ? -22.901 2.889 16.834 1.00 94.56 152 VAL A C 1
ATOM 1134 O O . VAL A 1 152 ? -22.051 2.129 16.386 1.00 94.56 152 VAL A O 1
ATOM 1137 N N . VAL A 1 153 ? -24.115 3.020 16.290 1.00 95.50 153 VAL A N 1
ATOM 1138 C CA . VAL A 1 153 ? -24.557 2.232 15.128 1.00 95.50 153 VAL A CA 1
ATOM 1139 C C . VAL A 1 153 ? -23.637 2.472 13.936 1.00 95.50 153 VAL A C 1
ATOM 1141 O O . VAL A 1 153 ? -23.173 1.509 13.337 1.00 95.50 153 VAL A O 1
ATOM 1144 N N . PHE A 1 154 ? -23.307 3.727 13.624 1.00 94.62 154 PHE A N 1
ATOM 1145 C CA . PHE A 1 154 ? -22.395 4.035 12.523 1.00 94.62 154 PHE A CA 1
ATOM 1146 C C . PHE A 1 154 ? -21.016 3.372 12.701 1.00 94.62 154 PHE A C 1
ATOM 1148 O O . PHE A 1 154 ? -20.523 2.721 11.782 1.00 94.62 154 PHE A O 1
ATOM 1155 N N . ILE A 1 155 ? -20.407 3.490 13.888 1.00 94.00 155 ILE A N 1
ATOM 1156 C CA . ILE A 1 155 ? -19.089 2.902 14.177 1.00 94.00 155 ILE A CA 1
ATOM 1157 C C . ILE A 1 155 ? -19.133 1.371 14.092 1.00 94.00 155 ILE A C 1
ATOM 1159 O O . ILE A 1 155 ? -18.229 0.766 13.518 1.00 94.00 155 ILE A O 1
ATOM 1163 N N . GLU A 1 156 ? -20.162 0.740 14.658 1.00 95.75 156 GLU A N 1
ATOM 1164 C CA . GLU A 1 156 ? -20.295 -0.720 14.656 1.00 95.75 156 GLU A CA 1
ATOM 1165 C C . GLU A 1 156 ? -20.580 -1.266 13.249 1.00 95.75 156 GLU A C 1
ATOM 1167 O O . GLU A 1 156 ? -19.993 -2.275 12.863 1.00 95.75 156 GLU A O 1
ATOM 1172 N N . VAL A 1 157 ? -21.382 -0.570 12.434 1.00 94.69 157 VAL A N 1
ATOM 1173 C CA . VAL A 1 157 ? -21.632 -0.953 11.034 1.00 94.69 157 VAL A CA 1
ATOM 1174 C C . VAL A 1 157 ? -20.352 -0.867 10.208 1.00 94.69 157 VAL A C 1
ATOM 1176 O O . VAL A 1 157 ? -19.975 -1.851 9.581 1.00 94.69 157 VAL A O 1
ATOM 1179 N N . ILE A 1 158 ? -19.638 0.264 10.236 1.00 92.25 158 ILE A N 1
ATOM 1180 C CA . ILE A 1 158 ? -18.403 0.430 9.450 1.00 92.25 158 ILE A CA 1
ATOM 1181 C C . ILE A 1 158 ? -17.334 -0.596 9.850 1.00 92.25 158 ILE A C 1
ATOM 1183 O O . ILE A 1 158 ? -16.597 -1.076 8.995 1.00 92.25 158 ILE A O 1
ATOM 1187 N N . ARG A 1 159 ? -17.266 -0.977 11.132 1.00 90.88 159 ARG A N 1
ATOM 1188 C CA . ARG A 1 159 ? -16.352 -2.026 11.613 1.00 90.88 159 ARG A CA 1
ATOM 1189 C C . ARG A 1 159 ? -16.805 -3.443 11.256 1.00 90.88 159 ARG A C 1
ATOM 1191 O O . ARG A 1 159 ? -15.959 -4.326 11.157 1.00 90.88 159 ARG A O 1
ATOM 1198 N N . GLY A 1 160 ? -18.109 -3.662 11.099 1.00 93.31 160 GLY A N 1
ATOM 1199 C CA . GLY A 1 160 ? -18.686 -4.947 10.704 1.00 93.31 160 GLY A CA 1
ATOM 1200 C C . GLY A 1 160 ? -18.631 -5.212 9.199 1.00 93.31 160 GLY A C 1
ATOM 1201 O O . GLY A 1 160 ? -18.671 -6.368 8.783 1.00 93.31 160 GLY A O 1
ATOM 1202 N N . VAL A 1 161 ? -18.521 -4.166 8.375 1.00 94.75 161 VAL A N 1
ATOM 1203 C CA . VAL A 1 161 ? -18.454 -4.291 6.915 1.00 94.75 161 VAL A CA 1
ATOM 1204 C C . VAL A 1 161 ? -17.016 -4.606 6.475 1.00 94.75 161 VAL A C 1
ATOM 1206 O O . VAL A 1 161 ? -16.104 -3.821 6.741 1.00 94.75 161 VAL A O 1
ATOM 1209 N N . PRO A 1 162 ? -16.772 -5.718 5.755 1.00 92.75 162 PRO A N 1
ATOM 1210 C CA . PRO A 1 162 ? -15.440 -6.023 5.249 1.00 92.75 162 PRO A CA 1
ATOM 1211 C C . PRO A 1 162 ? -15.004 -4.986 4.212 1.00 92.75 162 PRO A C 1
ATOM 1213 O O . PRO A 1 162 ? -15.724 -4.738 3.244 1.00 92.75 162 PRO A O 1
ATOM 1216 N N . LEU A 1 163 ? -13.795 -4.437 4.349 1.00 91.50 163 LEU A N 1
ATOM 1217 C CA . LEU A 1 163 ? -13.278 -3.400 3.444 1.00 91.50 163 LEU A CA 1
ATOM 1218 C C . LEU A 1 163 ? -13.298 -3.837 1.968 1.00 91.50 163 LEU A C 1
ATOM 1220 O O . LEU A 1 163 ? -13.611 -3.037 1.090 1.00 91.50 163 LEU A O 1
ATOM 1224 N N . ILE A 1 164 ? -13.059 -5.123 1.694 1.00 92.56 164 ILE A N 1
ATOM 1225 C CA . ILE A 1 164 ? -13.122 -5.683 0.337 1.00 92.56 164 ILE A CA 1
ATOM 1226 C C . ILE A 1 164 ? -14.502 -5.509 -0.317 1.00 92.56 164 ILE A C 1
ATOM 1228 O O . ILE A 1 164 ? -14.580 -5.279 -1.520 1.00 92.56 164 ILE A O 1
ATOM 1232 N N . THR A 1 165 ? -15.591 -5.551 0.460 1.00 93.94 165 THR A N 1
ATOM 1233 C CA . THR A 1 165 ? -16.952 -5.359 -0.070 1.00 93.94 165 THR A CA 1
ATOM 1234 C C . THR A 1 165 ? -17.179 -3.917 -0.502 1.00 93.94 165 THR A C 1
ATOM 1236 O O . THR A 1 165 ? -17.741 -3.687 -1.567 1.00 93.94 165 THR A O 1
ATOM 1239 N N . LEU A 1 166 ? -16.671 -2.947 0.265 1.00 90.56 166 LEU A N 1
ATOM 1240 C CA . LEU A 1 166 ? -16.722 -1.527 -0.084 1.00 90.56 166 LEU A CA 1
ATOM 1241 C C . LEU A 1 166 ? -15.868 -1.228 -1.316 1.00 90.56 166 LEU A C 1
ATOM 1243 O O . LEU A 1 166 ? -16.305 -0.487 -2.193 1.00 90.56 166 LEU A O 1
ATOM 1247 N N . LEU A 1 167 ? -14.685 -1.843 -1.419 1.00 90.94 167 LEU A N 1
ATOM 1248 C CA . LEU A 1 167 ? -13.843 -1.731 -2.611 1.00 90.94 167 LEU A CA 1
ATOM 1249 C C . LEU A 1 167 ? -14.540 -2.297 -3.854 1.00 90.94 167 LEU A C 1
ATOM 1251 O O . LEU A 1 167 ? -14.537 -1.658 -4.903 1.00 90.94 167 LEU A O 1
ATOM 1255 N N . PHE A 1 168 ? -15.163 -3.473 -3.739 1.00 92.19 168 PHE A N 1
ATOM 1256 C CA . PHE A 1 168 ? -15.873 -4.109 -4.848 1.00 92.19 168 PHE A CA 1
ATOM 1257 C C . PHE A 1 168 ? -17.111 -3.309 -5.264 1.00 92.19 168 PHE A C 1
ATOM 1259 O O . PHE A 1 168 ? -17.300 -3.031 -6.446 1.00 92.19 168 PHE A O 1
ATOM 1266 N N . MET A 1 169 ? -17.917 -2.869 -4.295 1.00 91.50 169 MET A N 1
ATOM 1267 C CA . MET A 1 169 ? -19.078 -2.019 -4.556 1.00 91.50 169 MET A CA 1
ATOM 1268 C C . MET A 1 169 ? -18.668 -0.694 -5.193 1.00 91.50 169 MET A C 1
ATOM 1270 O O . MET A 1 169 ? -19.298 -0.285 -6.160 1.00 91.50 169 MET A O 1
ATOM 1274 N N . SER A 1 170 ? -17.583 -0.066 -4.729 1.00 90.88 170 SER A N 1
ATOM 1275 C CA . SER A 1 170 ? -17.025 1.132 -5.363 1.00 90.88 170 SER A CA 1
ATOM 1276 C C . SER A 1 170 ? -16.638 0.853 -6.814 1.00 90.88 170 SER A C 1
ATOM 1278 O O . SER A 1 170 ? -17.148 1.515 -7.708 1.00 90.88 170 SER A O 1
ATOM 1280 N N . ARG A 1 171 ? -15.849 -0.196 -7.089 1.00 90.56 171 ARG A N 1
ATOM 1281 C CA . ARG A 1 171 ? -15.453 -0.561 -8.461 1.00 90.56 171 ARG A CA 1
ATOM 1282 C C . ARG A 1 171 ? -16.648 -0.793 -9.397 1.00 90.56 171 ARG A C 1
ATOM 1284 O O . ARG A 1 171 ? -16.539 -0.495 -10.581 1.00 90.56 171 ARG A O 1
ATOM 1291 N N . HIS A 1 172 ? -17.762 -1.322 -8.892 1.00 87.38 172 HIS A N 1
ATOM 1292 C CA . HIS A 1 172 ? -18.958 -1.593 -9.696 1.00 87.38 172 HIS A CA 1
ATOM 1293 C C . HIS A 1 172 ? -19.928 -0.412 -9.814 1.00 87.38 172 HIS A C 1
ATOM 1295 O O . HIS A 1 172 ? -20.571 -0.266 -10.848 1.00 87.38 172 HIS A O 1
ATOM 1301 N N . MET A 1 173 ? -20.048 0.426 -8.784 1.00 87.25 173 MET A N 1
ATOM 1302 C CA . MET A 1 173 ? -20.943 1.590 -8.781 1.00 87.25 173 MET A CA 1
ATOM 1303 C C . MET A 1 173 ? -20.307 2.815 -9.435 1.00 87.25 173 MET A C 1
ATOM 1305 O O . MET A 1 173 ? -21.005 3.563 -10.113 1.00 87.25 173 MET A O 1
ATOM 1309 N N . LEU A 1 174 ? -18.991 3.000 -9.278 1.00 83.88 174 LEU A N 1
ATOM 1310 C CA . LEU A 1 174 ? -18.244 4.117 -9.853 1.00 83.88 174 LEU A CA 1
ATOM 1311 C C . LEU A 1 174 ? -18.531 4.316 -11.353 1.00 83.88 174 LEU A C 1
ATOM 1313 O O . LEU A 1 174 ? -18.921 5.431 -11.701 1.00 83.88 174 LEU A O 1
ATOM 1317 N N . PRO A 1 175 ? -18.450 3.289 -12.230 1.00 82.50 175 PRO A N 1
ATOM 1318 C CA . PRO A 1 175 ? -18.744 3.463 -13.654 1.00 82.50 175 PRO A CA 1
ATOM 1319 C C . PRO A 1 175 ? -20.206 3.826 -13.953 1.00 82.50 175 PRO A C 1
ATOM 1321 O O . PRO A 1 175 ? -20.474 4.368 -15.012 1.00 82.50 175 PRO A O 1
ATOM 1324 N N . LEU A 1 176 ? -21.157 3.567 -13.048 1.00 77.88 176 LEU A N 1
ATOM 1325 C CA . LEU A 1 176 ? -22.576 3.900 -13.254 1.00 77.88 176 LEU A CA 1
ATOM 1326 C C . LEU A 1 176 ? -22.906 5.349 -12.870 1.00 77.88 176 LEU A C 1
ATOM 1328 O O . LEU A 1 176 ? -23.855 5.931 -13.389 1.00 77.88 176 LEU A O 1
ATOM 1332 N N . THR A 1 177 ? -22.130 5.934 -11.954 1.00 75.12 177 THR A N 1
ATOM 1333 C CA . THR A 1 177 ? -22.232 7.351 -11.558 1.00 75.12 177 THR A CA 1
ATOM 1334 C C . THR A 1 177 ? -21.576 8.313 -12.546 1.00 75.12 177 THR A C 1
ATOM 1336 O O . THR A 1 177 ? -21.922 9.494 -12.546 1.00 75.12 177 THR A O 1
ATOM 1339 N N . PHE A 1 178 ? -20.658 7.831 -13.386 1.00 70.56 178 PHE A N 1
ATOM 1340 C CA . PHE A 1 178 ? -20.083 8.604 -14.483 1.00 70.56 178 PHE A CA 1
ATOM 1341 C C . PHE A 1 178 ? -20.750 8.163 -15.792 1.00 70.56 178 PHE A C 1
ATOM 1343 O O . PHE A 1 178 ? -20.480 7.055 -16.245 1.00 70.56 178 PHE A O 1
ATOM 1350 N N . PRO A 1 179 ? -21.635 8.971 -16.406 1.00 66.31 179 PRO A N 1
ATOM 1351 C CA . PRO A 1 179 ? -22.163 8.641 -17.725 1.00 66.31 179 PRO A CA 1
ATOM 1352 C C . PRO A 1 179 ? -20.995 8.468 -18.706 1.00 66.31 179 PRO A C 1
ATOM 1354 O O . PRO A 1 179 ? -20.059 9.267 -18.691 1.00 66.31 179 PRO A O 1
ATOM 1357 N N . GLU A 1 180 ? -21.062 7.445 -19.562 1.00 60.41 180 GLU A N 1
ATOM 1358 C CA . GLU A 1 180 ? -20.049 7.041 -20.561 1.00 60.41 180 GLU A CA 1
ATOM 1359 C C . GLU A 1 180 ? -19.688 8.133 -21.603 1.00 60.41 180 GLU A C 1
ATOM 1361 O O . GLU A 1 180 ? -19.020 7.862 -22.594 1.00 60.41 180 GLU A O 1
ATOM 1366 N N . THR A 1 181 ? -20.116 9.384 -21.412 1.00 56.31 181 THR A N 1
ATOM 1367 C CA . THR A 1 181 ? -20.067 10.468 -22.403 1.00 56.31 181 THR A CA 1
ATOM 1368 C C . THR A 1 181 ? -19.039 11.557 -22.110 1.00 56.31 181 THR A C 1
ATOM 1370 O O . THR A 1 181 ? -19.166 12.660 -22.637 1.00 56.31 181 THR A O 1
ATOM 1373 N N . VAL A 1 182 ? -18.016 11.297 -21.297 1.00 60.59 182 VAL A N 1
ATOM 1374 C CA . VAL A 1 182 ? -16.825 12.160 -21.285 1.00 60.59 182 VAL A CA 1
ATOM 1375 C C . VAL A 1 182 ? -15.671 11.384 -21.903 1.00 60.59 182 VAL A C 1
ATOM 1377 O O . VAL A 1 182 ? -14.813 10.843 -21.212 1.00 60.59 182 VAL A O 1
ATOM 1380 N N . SER A 1 183 ? -15.685 11.309 -23.234 1.00 50.84 183 SER A N 1
ATOM 1381 C CA . SER A 1 183 ? -14.486 11.052 -24.024 1.00 50.84 183 SER A CA 1
ATOM 1382 C C . SER A 1 183 ? -13.528 12.224 -23.791 1.00 50.84 183 SER A C 1
ATOM 1384 O O . SER A 1 183 ? -13.669 13.275 -24.415 1.00 50.84 183 SER A O 1
ATOM 1386 N N . ILE A 1 184 ? -12.633 12.080 -22.814 1.00 50.16 184 ILE A N 1
ATOM 1387 C CA . ILE A 1 184 ? -11.459 12.941 -22.691 1.00 50.16 184 ILE A CA 1
ATOM 1388 C C . ILE A 1 184 ? -10.502 12.471 -23.794 1.00 50.16 184 ILE A C 1
ATOM 1390 O O . ILE A 1 184 ? -9.938 11.382 -23.680 1.00 50.16 184 ILE A O 1
ATOM 1394 N N . ASP A 1 185 ? -10.436 13.244 -24.876 1.00 46.50 185 ASP A N 1
ATOM 1395 C CA . ASP A 1 185 ? -9.328 13.232 -25.842 1.00 46.50 185 ASP A CA 1
ATOM 1396 C C . ASP A 1 185 ? -8.087 13.887 -25.206 1.00 46.50 185 ASP A C 1
ATOM 1398 O O . ASP A 1 185 ? -8.278 14.870 -24.442 1.00 46.50 185 ASP A O 1
#

Mean predicted aligned error: 13.84 Å

Radius of gyration: 28.47 Å; Cα contacts (8 Å, |Δi|>4): 63; chains: 1; bounding box: 59×32×80 Å

Foldseek 3Di:
DDDDPDQPPDDDDDDDDDADDDDDDDDDRPDPDDDDDDDDDDDDQDPCVVLVVVLVVLVVVLVVQLVVLVVVPPPNPVSNVVSVVVSVVVVVDQQCFDPVDPRSRGPPVVNCVVVVVVVVVVVVCCVVVVVVVVVLVVQCVDPDPVSNVVSVVVVVVVVPDDVVVVVVCCVVCVCVVDPPPPPPD

Sequence (185 aa):
MQSSDNSGTSDDSITTTIDPGTYYIRVDSQQTADNAYVLSYSVTDPPDLLVNLLFIINFLAVAIGYGLATIRAIGTFRNFLILSLVFFIVSAILVIGTSYIPGLDPVATQDLGGLTLNLLLAAIGIVCSIPIGIALALGRRSHLPVLKYACVVFIEVIRGVPLITLLFMSRHMLPLTFPETVSID

=== Feature glossary ===
The record interleaves many kinds of information about one protein. Here is each kind framed as the question it answers.

Q: Are the domains correctly placed relative to each other?
A: Predicted aligned error is AlphaFold's pairwise confidence. Unlike pLDDT (per-residue), PAE is per-residue-pair and captures whether two parts of the structure are correctly placed relative to each other. Units are ångströms of expected positional error.

Q: Which residues are in helices, strands, or loops?
A: Eight-state secondary structure (DSSP): H is the canonical α-helix, G the tighter 3₁₀-helix, I the wider π-helix; E/B are β-structure, T and S are turns and bends, and '-' is everything else. DSSP derives these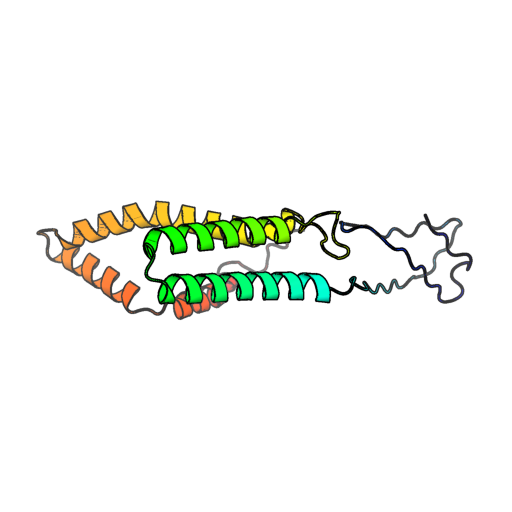 from the pattern of main-chain N–H···O=C hydrogen bonds, not from the sequence.

Q: What if only a Cα trace is available?
A: P-SEA three-state annotation labels each residue as helix, strand, or coil based purely on the geometry of the Cα trace. It serves as a fallback when the full backbone (and thus DSSP) is unavailable.

Q: What are the backbone torsion angles?
A: φ (phi) and ψ (psi) are the two rotatable backbone dihedrals per residue: φ is the C(i-1)–N–Cα–C torsion, ψ is the N–Cα–C–N(i+1) torsion, both in degrees on (−180°, 180°]. α-helical residues cluster near (−60°, −45°); β-strand residues near (−120°, +130°). A Ramachandran plot is simply a scatter of (φ, ψ) for every residue.

Q: What known structures does this most resemble?
A: Structural nearest neighbors (via Foldseek easy-search vs the PDB). Reported per hit: target PDB id, E-value, and alignment TM-score. A TM-score above ~0.5 is the conventional threshold for 'same fold'.

Q: What family and function is it annotated with?
A: Database cross-references. InterPro integrates a dozen domain/family signature databases into unified entries with residue-range hits. GO terms attach function/process/location labels with evidence codes. CATH codes position the fold in a four-level structural taxonomy. Organism is the NCBI-taxonomy species name.

Q: Which residues are buried vs exposed?
A: Solvent accessibility: the surface area of each residue that a 1.4 Å water probe can touch, in Å². When only backbone atoms are present the absolute values are lower than full-atom SASA (side chains contribute most of the area) and are flagged as backbone-only.

Q: What do the diagnostic plots show?
A: Three diagnostic plots accompany the record. The Cα contact map visualizes the tertiary structure as a 2D adjacency matrix (8 Å cutoff, sequence-local contacts suppressed). The Ramachandran plot shows the distribution of backbone (φ, ψ) torsions, with points in the α and β basins reflecting secondary structure content. The PAE plot shows AlphaFold's inter-residue confidence as a color matrix.

Q: What is the amino-acid chain?
A: The amino-acid sequence is the protein's primary structure: the linear order of residues from the N-terminus to the C-terminus, written in one-letter code. Everything else here — the 3D coordinates, the secondary structure, the domain annotations — is ultimately a consequence of this string.

Q: What do the rendered images show?
A: The six renders are orthographic views along the three Cartesian axes in both directions. Representation (cartoon, sticks, or surface) and color scheme (sequence-rainbow or by-chain) vary across proteins so the training set covers all the common visualization conventions.

Q: Where is each backbone atom in 3D?
A: The mmCIF table is the protein's shape written out atom by atom. For each backbone N, Cα, C, and carbonyl O, it records an (x, y, z) coordinate triple in Å plus the residue type, chain letter, and residue number.

Q: How mobile is each atom in the crystal?
A: For experimental (PDB) structures, the B-factor (temperature factor) quantifies the positional spread of each atom in the crystal — a combination of thermal vibration and static disorder — in units of Å². High B-factors mark flexible loops or poorly resolved regions; low B-factors mark the rigid, well-ordered core.

Q: How big and how compact is the whole molecule?
A: Three whole-structure scalars: the radius of gyration (RMS distance of Cα from centroid, in Å), the count of Cα–Cα contacts (pairs closer than 8 Å and separated by more than four residues in sequence — i.e. tertiary, not local, contacts), and the bounding-box dimensions. Together they distinguish compact globular folds from extended fibres or disordered chains.

Q: What does the local fold look like, residue by residue?
A: A 3Di character summarizes, for each residue, the relative orientation of the Cα frame of its nearest spatial neighbor. Because it encodes fold topology rather than chemistry, 3Di alignments detect remote structural similarity that sequence alignment misses.

Q: How confident is the AlphaFold model at each residue?
A: For AlphaFold models, the B-factor field carries pLDDT — the model's own estimate of local accuracy on a 0–100 scale. Regions with pLDDT<50 should be treated as essentially unmodeled; they often correspond to intrinsically disordered segments.